Protein AF-A0A7S1FQR3-F1 (afdb_monomer_lite)

pLDDT: mean 75.54, std 16.88, range [33.84, 95.5]

Organism: NCBI:txid216773

InterPro domains:
  IPR001344 Chlorophyll A-B binding protein, plant and chromista [PTHR21649] (26-182)
  IPR022796 Chlorophyll A-B binding protein [PF00504] (43-182)

Secondary structure (DSSP, 8-state):
--------------TTS--------------S----TTSGGGG-S--BTTBTT--TT-TTTT--HHHHHHHHHHHHHHHHHHHHHHHHHHHHSTTT---TTSSGGGS---SGGGHHHHHHHH-TTHHHHHHHHHHHHHHHHHHHHB--TTS-SSTTPBPTTPPTT-----TT----S-HHHH-

Structure (mmCIF, N/CA/C/O backbone):
data_AF-A0A7S1FQR3-F1
#
_entry.id   AF-A0A7S1FQR3-F1
#
loop_
_atom_site.group_PDB
_atom_site.id
_atom_site.type_symbol
_atom_site.label_atom_id
_atom_site.label_alt_id
_atom_site.label_comp_id
_atom_site.label_asym_id
_atom_site.label_entity_id
_atom_site.label_seq_id
_atom_site.pdbx_PDB_ins_code
_atom_site.Cartn_x
_atom_site.Cartn_y
_atom_site.Cartn_z
_atom_site.occupancy
_atom_site.B_iso_or_equiv
_atom_site.auth_seq_id
_atom_site.auth_comp_id
_atom_site.auth_asym_id
_atom_site.auth_atom_id
_atom_site.pdbx_PDB_model_num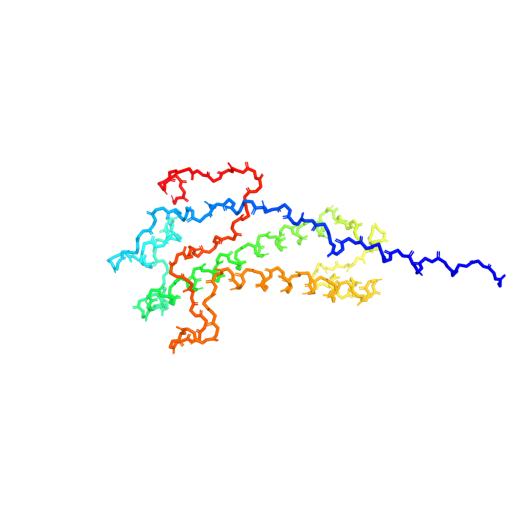
ATOM 1 N N . MET A 1 1 ? 0.606 1.315 -50.033 1.00 38.69 1 MET A N 1
ATOM 2 C CA . MET A 1 1 ? -0.834 1.427 -50.354 1.00 38.69 1 MET A CA 1
ATOM 3 C C . MET A 1 1 ? -1.403 0.020 -50.420 1.00 38.69 1 MET A C 1
ATOM 5 O O . MET A 1 1 ? -0.935 -0.747 -51.249 1.00 38.69 1 MET A O 1
ATOM 9 N N . LYS A 1 2 ? -2.390 -0.258 -49.555 1.00 37.25 2 LYS A N 1
ATOM 10 C CA . LYS A 1 2 ? -3.101 -1.531 -49.304 1.00 37.25 2 LYS A CA 1
ATOM 11 C C . LYS A 1 2 ? -2.467 -2.461 -48.258 1.00 37.25 2 LYS A C 1
ATOM 13 O O . LYS A 1 2 ? -1.309 -2.833 -48.380 1.00 37.25 2 LYS A O 1
ATOM 18 N N . LEU A 1 3 ? -3.344 -2.857 -47.325 1.00 35.78 3 LEU A N 1
ATOM 19 C CA . LEU A 1 3 ? -3.235 -3.871 -46.267 1.00 35.78 3 LEU A CA 1
ATOM 20 C C . LEU A 1 3 ? -2.604 -3.386 -44.952 1.00 35.78 3 LEU A C 1
ATOM 22 O O . LEU A 1 3 ? -1.403 -3.494 -44.781 1.00 35.78 3 LEU A O 1
ATOM 26 N N . ILE A 1 4 ? -3.445 -2.827 -44.066 1.00 40.19 4 ILE A N 1
ATOM 27 C CA . ILE A 1 4 ? -3.582 -3.085 -42.607 1.00 40.19 4 ILE A CA 1
ATOM 28 C C . ILE A 1 4 ? -4.627 -2.069 -42.091 1.00 40.19 4 ILE A C 1
ATOM 30 O O . ILE A 1 4 ? -4.305 -1.041 -41.513 1.00 40.19 4 ILE A O 1
ATOM 34 N N . ILE A 1 5 ? -5.907 -2.303 -42.399 1.00 43.12 5 ILE A N 1
ATOM 35 C CA . ILE A 1 5 ? -7.058 -1.677 -41.720 1.00 43.12 5 ILE A CA 1
ATOM 36 C C . ILE A 1 5 ? -8.164 -2.736 -41.717 1.00 43.12 5 ILE A C 1
ATOM 38 O O . ILE A 1 5 ? -8.976 -2.777 -42.634 1.00 43.12 5 ILE A O 1
ATOM 42 N N . ALA A 1 6 ? -8.128 -3.655 -40.752 1.00 37.16 6 ALA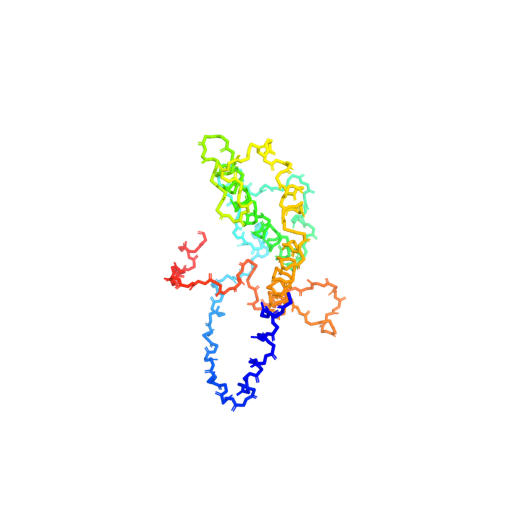 A N 1
ATOM 43 C CA . ALA A 1 6 ? -9.224 -4.584 -40.453 1.00 37.16 6 ALA A CA 1
ATOM 44 C C . ALA A 1 6 ? -8.942 -5.334 -39.138 1.00 37.16 6 ALA A C 1
ATOM 46 O O . ALA A 1 6 ? -8.620 -6.516 -39.147 1.00 37.16 6 ALA A O 1
ATOM 47 N N . ALA A 1 7 ? -9.034 -4.640 -38.002 1.00 37.84 7 ALA A N 1
ATOM 48 C CA . ALA A 1 7 ? -9.145 -5.282 -36.685 1.00 37.84 7 ALA A CA 1
ATOM 49 C C . ALA A 1 7 ? -9.983 -4.432 -35.708 1.00 37.84 7 ALA A C 1
ATOM 51 O O . ALA A 1 7 ? -9.720 -4.387 -34.513 1.00 37.84 7 ALA A O 1
ATOM 52 N N . LEU A 1 8 ? -11.002 -3.740 -36.232 1.00 39.34 8 LEU A N 1
ATOM 53 C CA . LEU A 1 8 ? -12.004 -3.010 -35.452 1.00 39.34 8 LEU A CA 1
ATOM 54 C C . LEU A 1 8 ? -13.385 -3.612 -35.758 1.00 39.34 8 LEU A C 1
ATOM 56 O O . LEU A 1 8 ? -14.115 -3.115 -36.608 1.00 39.34 8 LEU A O 1
ATOM 60 N N . SER A 1 9 ? -13.693 -4.771 -35.171 1.00 39.72 9 SER A N 1
ATOM 61 C CA . SER A 1 9 ? -15.061 -5.312 -35.013 1.00 39.72 9 SER A CA 1
ATOM 62 C C . SER A 1 9 ? -15.018 -6.705 -34.381 1.00 39.72 9 SER A C 1
ATOM 64 O O . SER A 1 9 ? -15.255 -7.724 -35.016 1.00 39.72 9 SER A O 1
ATOM 66 N N . ALA A 1 10 ? -14.741 -6.739 -33.082 1.00 40.56 10 ALA A N 1
ATOM 67 C CA . ALA A 1 10 ? -15.132 -7.856 -32.230 1.00 40.56 10 ALA A CA 1
ATOM 68 C C . ALA A 1 10 ? -15.723 -7.306 -30.926 1.00 40.56 10 ALA A C 1
ATOM 70 O O . ALA A 1 10 ? -15.312 -7.665 -29.829 1.00 40.56 10 ALA A O 1
ATOM 71 N N . VAL A 1 11 ? -16.702 -6.400 -31.048 1.00 45.91 11 VAL A N 1
ATOM 72 C CA . VAL A 1 11 ? -17.651 -6.131 -29.958 1.00 45.91 11 VAL A CA 1
ATOM 73 C C . VAL A 1 11 ? -18.632 -7.302 -29.965 1.00 45.91 11 VAL A C 1
ATOM 75 O O . VAL A 1 11 ? -19.711 -7.248 -30.552 1.00 45.91 11 VAL A O 1
ATOM 78 N N . GLY A 1 12 ? -18.169 -8.423 -29.417 1.00 42.91 12 GLY A N 1
ATOM 79 C CA . GLY A 1 12 ? -18.970 -9.613 -29.194 1.00 42.91 12 GLY A CA 1
ATOM 80 C C . GLY A 1 12 ? -19.932 -9.357 -28.044 1.00 42.91 12 GLY A C 1
ATOM 81 O O . GLY A 1 12 ? -19.525 -9.041 -26.928 1.00 42.91 12 GLY A O 1
ATOM 82 N N . VAL A 1 13 ? -21.219 -9.478 -28.343 1.00 44.69 13 VAL A N 1
ATOM 83 C CA . VAL A 1 13 ? -22.345 -9.419 -27.413 1.00 44.69 13 VAL A CA 1
ATOM 84 C C . VAL A 1 13 ? -22.183 -10.513 -26.349 1.00 44.69 13 VAL A C 1
ATOM 86 O O . VAL A 1 13 ? -22.655 -11.629 -26.522 1.00 44.69 13 VAL A O 1
ATOM 89 N N . SER A 1 14 ? -21.509 -10.199 -25.242 1.00 48.91 14 SER A N 1
ATOM 90 C CA . SER A 1 14 ? -21.504 -11.023 -24.020 1.00 48.91 14 SER A CA 1
ATOM 91 C C . SER A 1 14 ? -22.293 -10.369 -22.875 1.00 48.91 14 SER A C 1
ATOM 93 O O . SER A 1 14 ? -22.300 -10.869 -21.754 1.00 48.91 14 SER A O 1
ATOM 95 N N . ALA A 1 15 ? -23.002 -9.271 -23.151 1.00 50.44 15 ALA A N 1
ATOM 96 C CA . ALA A 1 15 ? -23.717 -8.473 -22.152 1.00 50.44 15 ALA A CA 1
ATOM 97 C C . ALA A 1 15 ? -25.023 -9.106 -21.616 1.00 50.44 15 ALA A C 1
ATOM 99 O O . ALA A 1 15 ? -25.733 -8.461 -20.853 1.00 50.44 15 ALA A O 1
ATOM 100 N N . PHE A 1 16 ? -25.350 -10.351 -21.987 1.00 52.53 16 PHE A N 1
ATOM 101 C CA . PHE A 1 16 ? -26.561 -11.051 -21.529 1.00 52.53 16 PHE A CA 1
ATOM 102 C C . PHE A 1 16 ? -26.340 -12.537 -21.205 1.00 52.53 16 PHE A C 1
ATOM 104 O O . PHE A 1 16 ? -27.269 -13.339 -21.289 1.00 52.53 16 PHE A O 1
ATOM 111 N N . ALA A 1 17 ? -25.128 -12.929 -20.805 1.00 52.09 17 ALA A N 1
ATOM 112 C CA . ALA A 1 17 ? -24.981 -14.205 -20.111 1.00 52.09 17 ALA A CA 1
ATOM 113 C C . ALA A 1 17 ? -25.600 -14.066 -18.705 1.00 52.09 17 ALA A C 1
ATOM 115 O O . ALA A 1 17 ? -25.319 -13.070 -18.030 1.00 52.09 17 ALA A O 1
ATOM 116 N N . PRO A 1 18 ? -26.433 -15.015 -18.233 1.00 44.75 18 PRO A N 1
ATOM 117 C CA . PRO A 1 18 ? -26.804 -15.042 -16.828 1.00 44.75 18 PRO A CA 1
ATOM 118 C C . PRO A 1 18 ? -25.506 -15.145 -16.033 1.0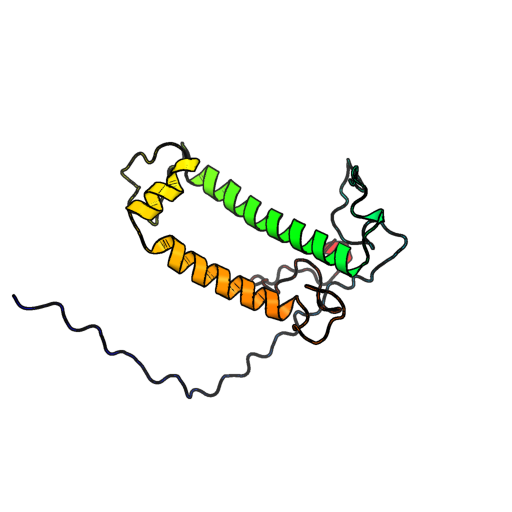0 44.75 18 PRO A C 1
ATOM 120 O O . PRO A 1 18 ? -24.777 -16.128 -16.159 1.00 44.75 18 PRO A O 1
ATOM 123 N N . SER A 1 19 ? -25.196 -14.097 -15.267 1.00 49.34 19 SER A N 1
ATOM 124 C CA . SER A 1 19 ? -24.115 -14.129 -14.293 1.00 49.34 19 SER A CA 1
ATOM 125 C C . SER A 1 19 ? -24.383 -15.337 -13.409 1.00 49.34 19 SER A C 1
ATOM 127 O O . SER A 1 19 ? -25.359 -15.362 -12.653 1.00 49.34 19 SER A O 1
ATOM 129 N N . SER A 1 20 ? -23.569 -16.383 -13.565 1.00 46.19 20 SER A N 1
ATOM 130 C CA . SER A 1 20 ? -23.426 -17.388 -12.529 1.00 46.19 20 SER A CA 1
ATOM 131 C C . SER A 1 20 ? -23.147 -16.583 -11.279 1.00 46.19 20 SER A C 1
ATOM 133 O O . SER A 1 20 ? -22.121 -15.902 -11.228 1.00 46.19 20 SER A O 1
ATOM 135 N N . LYS A 1 21 ? -24.095 -16.575 -10.334 1.00 42.97 21 LYS A N 1
ATOM 136 C CA . LYS A 1 21 ? -23.862 -16.024 -9.007 1.00 42.97 21 LYS A CA 1
ATOM 137 C C . LYS A 1 21 ? -22.589 -16.703 -8.540 1.00 42.97 21 LYS A C 1
ATOM 139 O O . LYS A 1 21 ? -22.621 -17.876 -8.181 1.00 42.97 21 LYS A O 1
ATOM 144 N N . VAL A 1 22 ? -21.472 -15.989 -8.632 1.00 40.06 22 VAL A N 1
ATOM 145 C CA . VAL A 1 22 ? -20.293 -16.315 -7.861 1.00 40.06 22 VAL A CA 1
ATOM 146 C C . VAL A 1 22 ? -20.853 -16.275 -6.460 1.00 40.06 22 VAL A C 1
ATOM 148 O O . VAL A 1 22 ? -21.268 -15.215 -5.983 1.00 40.06 22 VAL A O 1
ATOM 151 N N . THR A 1 23 ? -21.033 -17.456 -5.874 1.00 33.84 23 THR A N 1
ATOM 152 C CA . THR A 1 23 ? -21.178 -17.584 -4.439 1.00 33.84 23 THR A CA 1
ATOM 153 C C . THR A 1 23 ? -20.041 -16.738 -3.919 1.00 33.84 23 THR A C 1
ATOM 155 O O . THR A 1 23 ? -18.880 -17.077 -4.152 1.00 33.84 23 THR A O 1
ATOM 158 N N . LYS A 1 24 ? -20.361 -15.566 -3.359 1.00 39.41 24 LYS A N 1
ATOM 159 C CA . LYS A 1 24 ? -19.399 -14.852 -2.542 1.00 39.41 24 LYS A CA 1
ATOM 160 C C . LYS A 1 24 ? -19.048 -15.898 -1.504 1.00 39.41 24 LYS A C 1
ATOM 162 O O . LYS A 1 24 ? -19.889 -16.208 -0.664 1.00 39.41 24 LYS A O 1
ATOM 167 N N . SER A 1 25 ? -17.896 -16.546 -1.674 1.00 37.97 25 SER A N 1
ATOM 168 C CA . SER A 1 25 ? -17.272 -17.233 -0.567 1.00 37.97 25 SER A CA 1
ATOM 169 C C . SER A 1 25 ? -17.270 -16.169 0.506 1.00 37.97 25 SER A C 1
ATOM 171 O O . SER A 1 25 ? -16.742 -15.072 0.301 1.00 37.97 25 SER A O 1
ATOM 173 N N . THR A 1 26 ? -18.019 -16.416 1.563 1.00 39.09 26 THR A N 1
ATOM 174 C CA . THR A 1 26 ? -17.933 -15.655 2.790 1.00 39.09 26 THR A CA 1
ATOM 175 C C . THR A 1 26 ? -16.548 -15.942 3.358 1.00 39.09 26 THR A C 1
ATOM 177 O O . THR A 1 26 ? -16.413 -16.624 4.353 1.00 39.09 26 THR A O 1
ATOM 180 N N . ALA A 1 27 ? -15.504 -15.434 2.702 1.00 38.62 27 ALA A N 1
ATOM 181 C CA . ALA A 1 27 ? -14.168 -15.278 3.256 1.00 38.62 27 ALA A CA 1
ATOM 182 C C . ALA A 1 27 ? -14.109 -13.961 4.055 1.00 38.62 27 ALA A C 1
ATOM 184 O O . ALA A 1 27 ? -13.107 -13.262 4.051 1.00 38.62 27 ALA A O 1
ATOM 185 N N . LEU A 1 28 ? -15.237 -13.611 4.683 1.00 43.59 28 LEU A N 1
ATOM 186 C CA . LEU A 1 28 ? -15.370 -12.607 5.732 1.00 43.59 28 LEU A CA 1
ATOM 187 C C . LEU A 1 28 ? -15.471 -13.302 7.098 1.00 43.59 28 LEU A C 1
ATOM 189 O O . LEU A 1 28 ? -15.961 -12.707 8.049 1.00 43.59 28 LEU A O 1
ATOM 193 N N . ASP A 1 29 ? -14.981 -14.540 7.220 1.00 47.31 29 ASP A N 1
ATOM 194 C CA . ASP A 1 29 ? -14.464 -14.996 8.507 1.00 47.31 29 ASP A CA 1
ATOM 195 C C . ASP A 1 29 ? -13.152 -14.236 8.723 1.00 47.31 29 ASP A C 1
ATOM 197 O O . ASP A 1 29 ? -12.035 -14.698 8.447 1.00 47.31 29 ASP A O 1
ATOM 201 N N . ALA A 1 30 ? -13.327 -12.972 9.116 1.00 51.25 30 ALA A N 1
ATOM 202 C CA . ALA A 1 30 ? -12.322 -12.234 9.836 1.00 51.25 30 ALA A CA 1
ATOM 203 C C . ALA A 1 30 ? -11.805 -13.186 10.909 1.00 51.25 30 ALA A C 1
ATOM 205 O O . ALA A 1 30 ? -12.578 -13.837 11.615 1.00 51.25 30 ALA A O 1
ATOM 206 N N . VAL A 1 31 ? -10.486 -13.294 10.980 1.00 58.25 31 VAL A N 1
ATOM 207 C CA . VAL A 1 31 ? -9.805 -13.898 12.118 1.00 58.25 31 VAL A CA 1
ATOM 208 C C . VAL A 1 31 ? -10.517 -13.418 13.378 1.00 58.25 31 VAL A C 1
ATOM 210 O O . VAL A 1 31 ? -10.874 -12.240 13.421 1.00 58.25 31 VAL A O 1
ATOM 213 N N . ASN A 1 32 ? -10.793 -14.318 14.328 1.00 64.31 32 ASN A N 1
ATOM 214 C CA . ASN A 1 32 ? -11.612 -14.086 15.527 1.00 64.31 32 ASN A CA 1
ATOM 215 C C . ASN A 1 32 ? -10.946 -13.087 16.500 1.00 64.31 32 ASN A C 1
ATOM 217 O O . ASN A 1 32 ? -10.657 -13.390 17.653 1.00 64.31 32 ASN A O 1
ATOM 221 N N . TRP A 1 33 ? -10.646 -11.900 15.991 1.00 74.81 33 TRP A N 1
ATOM 222 C CA . TRP A 1 33 ? -9.997 -10.787 16.633 1.00 74.81 33 TRP A CA 1
ATOM 223 C C . TRP A 1 33 ? -11.081 -9.880 17.178 1.00 74.81 33 TRP A C 1
ATOM 225 O O . TRP A 1 33 ? -11.910 -9.337 16.443 1.00 74.81 33 TRP A O 1
ATOM 235 N N . THR A 1 34 ? -11.058 -9.715 18.488 1.00 78.88 34 THR A N 1
ATOM 236 C CA . THR A 1 34 ? -11.910 -8.775 19.196 1.00 78.88 34 THR A CA 1
ATOM 237 C C . THR A 1 34 ? -11.040 -7.643 19.721 1.00 78.88 34 THR A C 1
ATOM 239 O O . THR A 1 34 ? -9.997 -7.931 20.310 1.00 78.88 34 THR A O 1
ATOM 242 N N . PRO A 1 35 ? -11.444 -6.377 19.546 1.00 82.25 35 PRO A N 1
ATOM 243 C CA . PRO A 1 35 ? -10.663 -5.259 20.045 1.00 82.25 35 PRO A CA 1
ATOM 244 C C . PRO A 1 35 ? -10.578 -5.282 21.573 1.00 82.25 35 PRO A C 1
ATOM 246 O O . PRO A 1 35 ? -11.602 -5.360 22.252 1.00 82.25 35 PRO A O 1
ATOM 249 N N . ASP A 1 36 ? -9.361 -5.173 22.099 1.00 83.56 36 ASP A N 1
ATOM 250 C CA . ASP A 1 36 ? -9.082 -5.077 23.534 1.00 83.56 36 ASP A CA 1
ATOM 251 C C . ASP A 1 36 ? -8.472 -3.710 23.860 1.00 83.56 36 ASP A C 1
ATOM 253 O O . ASP A 1 36 ? -7.308 -3.459 23.562 1.00 83.56 36 ASP A O 1
ATOM 257 N N . GLU A 1 37 ? -9.246 -2.826 24.492 1.00 81.94 37 GLU A N 1
ATOM 258 C CA . GLU A 1 37 ? -8.806 -1.475 24.879 1.00 81.94 37 GLU A CA 1
ATOM 259 C C . GLU A 1 37 ? -7.615 -1.470 25.854 1.00 81.94 37 GLU A C 1
ATOM 261 O O . GLU A 1 37 ? -6.923 -0.459 25.971 1.00 81.94 37 GLU A O 1
ATOM 266 N N . SER A 1 38 ? -7.373 -2.574 26.569 1.00 82.19 38 SER A N 1
ATOM 267 C CA . SER A 1 38 ? -6.264 -2.687 27.521 1.00 82.19 38 SER A CA 1
ATOM 268 C C . SER A 1 38 ? -4.937 -3.081 26.868 1.00 82.19 38 SER A C 1
ATOM 270 O O . SER A 1 38 ? -3.877 -2.873 27.464 1.00 82.19 38 SER A O 1
ATOM 272 N N . ALA A 1 39 ? -4.985 -3.613 25.645 1.00 83.31 39 ALA A N 1
ATOM 273 C CA . ALA A 1 39 ? -3.823 -4.034 24.880 1.00 83.31 39 ALA A CA 1
ATOM 274 C C . ALA A 1 39 ? -3.317 -2.918 23.951 1.00 83.31 39 ALA A C 1
ATOM 276 O O . ALA A 1 39 ? -4.082 -2.092 23.444 1.00 83.31 39 ALA A O 1
ATOM 277 N N . PHE A 1 40 ? -2.011 -2.917 23.662 1.00 82.62 40 PHE A N 1
ATOM 278 C CA . PHE A 1 40 ? -1.429 -1.990 22.692 1.00 82.62 40 PHE A CA 1
ATOM 279 C C . PHE A 1 40 ? -2.124 -2.108 21.328 1.00 82.62 40 PHE A C 1
ATOM 281 O O . PHE A 1 40 ? -2.358 -3.208 20.823 1.00 82.62 40 PHE A O 1
ATOM 288 N N . ALA A 1 41 ? -2.455 -0.961 20.727 1.00 84.19 41 ALA A N 1
ATOM 289 C CA . ALA A 1 41 ? -3.149 -0.877 19.442 1.00 84.19 41 ALA A CA 1
ATOM 290 C C . ALA A 1 41 ? -4.432 -1.734 19.366 1.00 84.19 41 ALA A C 1
ATOM 292 O O . ALA A 1 41 ? -4.734 -2.300 18.315 1.00 84.19 41 ALA A O 1
ATOM 293 N N . TYR A 1 42 ? -5.184 -1.829 20.467 1.00 85.25 42 TYR A N 1
ATOM 294 C CA . TYR A 1 42 ? -6.413 -2.621 20.583 1.00 85.25 42 TYR A CA 1
ATOM 295 C C . TYR A 1 42 ? -6.217 -4.137 20.380 1.00 85.25 42 TYR A C 1
ATOM 297 O O . TYR A 1 42 ? -7.157 -4.840 20.013 1.00 85.25 42 TYR A O 1
ATOM 305 N N . GLY A 1 43 ? -4.992 -4.645 20.563 1.00 84.00 43 GLY A N 1
ATOM 306 C CA . GLY A 1 43 ? -4.642 -6.043 20.300 1.00 84.00 43 GLY A CA 1
ATOM 307 C C . GLY A 1 43 ? -4.392 -6.354 18.820 1.00 84.00 43 GLY A C 1
ATOM 308 O O . GLY A 1 43 ? -4.444 -7.515 18.428 1.00 84.00 43 GLY A O 1
ATOM 309 N N . LEU A 1 44 ? -4.175 -5.344 17.967 1.00 86.19 44 LEU A N 1
ATOM 310 C CA . LEU A 1 44 ? -3.811 -5.561 16.560 1.00 86.19 44 LEU A CA 1
ATOM 311 C C . LEU A 1 44 ? -2.376 -6.113 16.430 1.00 86.19 44 LEU A C 1
ATOM 313 O O . LEU A 1 44 ? -1.468 -5.591 17.085 1.00 86.19 44 LEU A O 1
ATOM 317 N N . PRO A 1 45 ? -2.130 -7.075 15.519 1.00 85.56 45 PRO A N 1
ATOM 318 C CA . PRO A 1 45 ? -0.816 -7.696 15.343 1.00 85.56 45 PRO A CA 1
ATOM 319 C C . PRO A 1 45 ? 0.209 -6.704 14.799 1.00 85.56 45 PRO A C 1
ATOM 321 O O . PRO A 1 45 ? -0.138 -5.855 13.986 1.00 85.56 45 PRO A O 1
ATOM 324 N N . GLY A 1 46 ? 1.473 -6.833 15.209 1.00 83.75 46 GLY A N 1
ATOM 325 C CA . GLY A 1 46 ? 2.599 -6.031 14.702 1.00 83.75 46 GLY A CA 1
ATOM 326 C C . GLY A 1 46 ? 3.554 -5.500 15.776 1.00 83.75 46 GLY A C 1
ATOM 327 O O . GLY A 1 46 ? 4.556 -4.875 15.448 1.00 83.75 46 GLY A O 1
ATOM 328 N N . SER A 1 47 ? 3.274 -5.766 17.053 1.00 86.19 47 SER A N 1
ATOM 329 C CA . SER A 1 47 ? 4.279 -5.666 18.115 1.00 86.19 47 SER A CA 1
ATOM 330 C C . SER A 1 47 ? 5.147 -6.924 18.075 1.00 86.19 47 SER A C 1
ATOM 332 O O . SER A 1 47 ? 4.632 -8.026 18.249 1.00 86.19 47 SER A O 1
ATOM 334 N N . LEU A 1 48 ? 6.444 -6.775 17.806 1.00 84.62 48 LEU A N 1
ATOM 335 C CA . LEU A 1 48 ? 7.384 -7.891 17.688 1.00 84.62 48 LEU A CA 1
ATOM 336 C C . LEU A 1 48 ? 8.612 -7.659 18.573 1.00 84.62 48 LEU A C 1
ATOM 338 O O . LEU A 1 48 ? 9.131 -6.548 18.683 1.00 84.62 48 LEU A O 1
ATOM 342 N N . SER A 1 49 ? 9.137 -8.740 19.145 1.00 84.81 49 SER A N 1
ATOM 343 C CA . SER A 1 49 ? 10.428 -8.728 19.842 1.00 84.81 49 SER A CA 1
ATOM 344 C C . SER 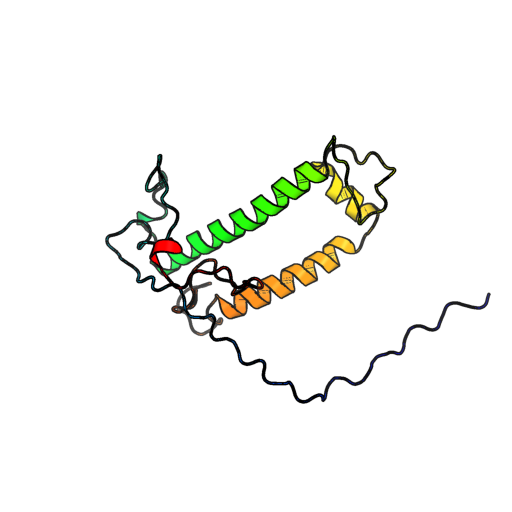A 1 49 ? 11.567 -8.404 18.856 1.00 84.81 49 SER A C 1
ATOM 346 O O . SER A 1 49 ? 11.519 -8.877 17.717 1.00 84.81 49 SER A O 1
ATOM 348 N N . PRO A 1 50 ? 12.613 -7.636 19.233 1.00 85.75 50 PRO A N 1
ATOM 349 C CA . PRO A 1 50 ? 12.973 -7.174 20.581 1.00 85.75 50 PRO A CA 1
ATOM 350 C C . PRO A 1 50 ? 12.392 -5.813 20.987 1.00 85.75 50 PRO A C 1
ATOM 352 O O . PRO A 1 50 ? 12.570 -5.406 22.135 1.00 85.75 50 PRO A O 1
ATOM 355 N N . VAL A 1 51 ? 11.741 -5.093 20.071 1.00 84.81 51 VAL A N 1
ATOM 356 C CA . VAL A 1 51 ? 11.173 -3.765 20.338 1.00 84.81 51 VAL A CA 1
ATOM 357 C C . VAL A 1 51 ? 9.655 -3.876 20.338 1.00 84.81 51 VAL A C 1
ATOM 359 O O . VAL A 1 51 ? 8.987 -3.580 19.351 1.00 84.81 51 VAL A O 1
ATOM 362 N N . ASN A 1 52 ? 9.124 -4.329 21.470 1.00 84.25 52 ASN A N 1
ATOM 363 C CA . ASN A 1 52 ? 7.684 -4.415 21.674 1.00 84.25 52 ASN A CA 1
ATOM 364 C C . ASN A 1 52 ? 7.081 -3.002 21.737 1.00 84.25 52 ASN A C 1
ATOM 366 O O . ASN A 1 52 ? 7.690 -2.101 22.314 1.00 84.25 52 ASN A O 1
ATOM 370 N N . GLU A 1 53 ? 5.883 -2.833 21.174 1.00 85.75 53 GLU A N 1
ATOM 371 C CA . GLU A 1 53 ? 5.046 -1.629 21.321 1.00 85.75 53 GLU A CA 1
ATOM 372 C C . GLU A 1 53 ? 5.767 -0.333 20.912 1.00 85.75 53 GLU A C 1
ATOM 374 O O . GLU A 1 53 ? 5.744 0.685 21.605 1.00 85.75 53 GLU A O 1
ATOM 379 N N . PHE A 1 54 ? 6.457 -0.377 19.769 1.00 87.19 54 PHE A N 1
ATOM 380 C CA . PHE A 1 54 ? 7.230 0.753 19.268 1.00 87.19 54 PHE A CA 1
ATOM 381 C C . PHE A 1 54 ? 6.333 1.912 18.800 1.00 87.19 54 PHE A C 1
ATOM 383 O O . PHE A 1 54 ? 5.906 1.960 17.648 1.00 87.19 54 PHE A O 1
ATOM 390 N N . ASP A 1 55 ? 6.098 2.879 19.685 1.00 88.25 55 ASP A N 1
ATOM 391 C CA . ASP A 1 55 ? 5.439 4.150 19.367 1.00 88.25 55 ASP A CA 1
ATOM 392 C C . ASP A 1 55 ? 6.087 5.325 20.130 1.00 88.25 55 ASP A C 1
ATOM 394 O O . ASP A 1 55 ? 5.538 5.832 21.110 1.00 88.25 55 ASP A O 1
ATOM 398 N N . PRO A 1 56 ? 7.283 5.787 19.717 1.00 87.44 56 PRO A N 1
ATOM 399 C CA . PRO A 1 56 ? 7.971 6.884 20.402 1.00 87.44 56 PRO A CA 1
ATOM 400 C C . PRO A 1 56 ? 7.272 8.244 20.243 1.00 87.44 56 PRO A C 1
ATOM 402 O O . PRO A 1 56 ? 7.593 9.176 20.979 1.00 87.44 56 PRO A O 1
ATOM 405 N N . LEU A 1 57 ? 6.367 8.381 19.267 1.00 88.56 57 LEU A N 1
ATOM 406 C CA . LEU A 1 57 ? 5.658 9.629 18.966 1.00 88.56 57 LEU A CA 1
ATOM 407 C C . LEU A 1 57 ? 4.240 9.670 19.553 1.00 88.56 57 LEU A C 1
ATOM 409 O O . LEU A 1 57 ? 3.613 10.725 19.509 1.00 88.56 57 LEU A O 1
ATOM 413 N N . GLY A 1 58 ? 3.759 8.568 20.133 1.00 85.81 58 GLY A N 1
ATOM 414 C CA . GLY A 1 58 ? 2.470 8.496 20.817 1.00 85.81 58 GLY A CA 1
ATOM 415 C C . GLY A 1 58 ? 1.259 8.509 19.882 1.00 85.81 58 GLY A C 1
ATOM 416 O O . GLY A 1 58 ? 0.164 8.863 20.316 1.00 85.81 58 GLY A O 1
ATOM 417 N N . PHE A 1 59 ? 1.420 8.141 18.607 1.00 85.94 59 PHE A N 1
ATOM 418 C CA . PHE A 1 59 ? 0.309 8.147 17.652 1.00 85.94 59 PHE A CA 1
ATOM 419 C C . PHE A 1 59 ? -0.776 7.118 17.981 1.00 85.94 59 PHE A C 1
ATOM 421 O O . PHE A 1 59 ? -1.933 7.334 17.622 1.00 85.94 59 PHE A O 1
ATOM 428 N N . ALA A 1 60 ? -0.428 6.022 18.658 1.00 84.31 60 ALA A N 1
ATOM 429 C CA . ALA A 1 60 ? -1.373 4.987 19.053 1.00 84.31 60 ALA A CA 1
ATOM 430 C C . ALA A 1 60 ? -2.153 5.342 20.325 1.00 84.31 60 ALA A C 1
ATOM 432 O O . ALA A 1 60 ? -3.308 4.945 20.460 1.00 84.31 60 ALA A O 1
ATOM 433 N N . GLY A 1 61 ? -1.552 6.111 21.239 1.00 78.94 61 GLY A N 1
ATOM 434 C CA . GLY A 1 61 ? -2.164 6.456 22.527 1.00 78.94 61 GLY A CA 1
ATOM 435 C C . GLY A 1 61 ? -3.350 7.423 22.432 1.00 78.94 61 GLY A C 1
ATOM 436 O O . GLY A 1 61 ? -4.248 7.372 23.266 1.00 78.94 61 GLY A O 1
ATOM 437 N N . GLU A 1 62 ? -3.380 8.288 21.415 1.00 80.44 62 GLU A N 1
ATOM 438 C CA . GLU A 1 62 ? -4.470 9.258 21.190 1.00 80.44 62 GLU A CA 1
ATOM 439 C C . GLU A 1 62 ? -5.499 8.783 20.148 1.00 80.44 62 GLU A C 1
ATOM 441 O O . GLU A 1 62 ? -6.480 9.476 19.860 1.00 80.44 62 GLU A O 1
ATOM 446 N N . ALA A 1 63 ? -5.279 7.615 19.545 1.00 83.62 63 ALA A N 1
ATOM 447 C CA . ALA A 1 63 ? -6.080 7.136 18.434 1.00 83.62 63 ALA A CA 1
ATOM 448 C C . ALA A 1 63 ? -7.295 6.317 18.896 1.00 83.62 63 ALA A C 1
ATOM 450 O O . ALA A 1 63 ? -7.196 5.313 19.602 1.00 83.62 63 ALA A O 1
ATOM 451 N N . ASP A 1 64 ? -8.464 6.726 18.404 1.00 88.38 64 ASP A N 1
ATOM 452 C CA . ASP A 1 64 ? -9.693 5.931 18.439 1.00 88.38 64 ASP A CA 1
ATOM 453 C C . ASP A 1 64 ? -9.505 4.607 17.670 1.00 88.38 64 ASP A C 1
ATOM 455 O O . ASP A 1 64 ? -8.674 4.517 16.760 1.00 88.38 64 ASP A O 1
ATOM 459 N N . LEU A 1 65 ? -10.307 3.590 17.978 1.00 86.69 65 LEU A N 1
ATOM 460 C CA . LEU A 1 65 ? -10.217 2.255 17.384 1.00 86.69 65 LEU A CA 1
ATOM 461 C C . LEU A 1 65 ? -10.253 2.298 15.852 1.00 86.69 65 LEU A C 1
ATOM 463 O O . LEU A 1 65 ? -9.461 1.629 15.188 1.00 86.69 65 LEU A O 1
ATOM 467 N N . ASN A 1 66 ? -11.130 3.122 15.268 1.00 87.25 66 ASN A N 1
ATOM 468 C CA . ASN A 1 66 ? -11.193 3.266 13.813 1.00 87.25 66 ASN A CA 1
ATOM 469 C C . ASN A 1 66 ? -9.906 3.894 13.251 1.00 87.25 66 ASN A C 1
ATOM 471 O O . ASN A 1 66 ? -9.384 3.453 12.230 1.00 87.25 66 ASN A O 1
ATOM 475 N N . THR A 1 67 ? -9.348 4.889 13.943 1.00 88.88 67 THR A N 1
ATOM 476 C CA . THR A 1 67 ? -8.070 5.511 13.571 1.00 88.88 67 THR A CA 1
ATOM 477 C C . THR A 1 67 ? -6.919 4.513 13.654 1.00 88.88 67 THR A C 1
ATOM 479 O O . THR A 1 67 ? -6.123 4.439 12.720 1.00 88.88 67 THR A O 1
ATOM 482 N N . MET A 1 68 ? -6.875 3.674 14.690 1.00 90.38 68 MET A N 1
ATOM 483 C CA . MET A 1 68 ? -5.868 2.615 14.795 1.00 90.38 68 MET A CA 1
ATOM 484 C C . MET A 1 68 ? -5.996 1.560 13.703 1.00 90.38 68 MET A C 1
ATOM 486 O O . MET A 1 68 ? -4.992 1.191 13.090 1.00 90.38 68 MET A O 1
ATOM 490 N N . LYS A 1 69 ? -7.222 1.133 13.380 1.00 89.69 69 LYS A N 1
ATOM 491 C CA . LYS A 1 69 ? -7.473 0.256 12.229 1.00 89.69 69 LYS A CA 1
ATOM 492 C C . LYS A 1 69 ? -6.958 0.884 10.924 1.00 89.69 69 LYS A C 1
ATOM 494 O O . LYS A 1 69 ? -6.341 0.190 10.120 1.00 89.69 69 LYS A O 1
ATOM 499 N N . LYS A 1 70 ? -7.134 2.198 10.733 1.00 89.62 70 LYS A N 1
ATOM 500 C CA . LYS A 1 70 ? -6.621 2.933 9.559 1.00 89.62 70 LYS A CA 1
ATOM 501 C C . LYS A 1 70 ? -5.096 2.986 9.511 1.00 89.62 70 LYS A C 1
ATOM 503 O O . LYS A 1 70 ? -4.525 2.791 8.440 1.00 89.62 70 LYS A O 1
ATOM 508 N N . TYR A 1 71 ? -4.430 3.216 10.641 1.00 91.69 71 TYR A N 1
ATOM 509 C CA . TYR A 1 71 ? -2.967 3.177 10.700 1.00 91.69 71 TYR A CA 1
ATOM 510 C C . TYR A 1 71 ? -2.427 1.788 10.360 1.00 91.69 71 TYR A C 1
ATOM 512 O O . TYR A 1 71 ? -1.500 1.685 9.558 1.00 91.69 71 TYR A O 1
ATOM 520 N N . ARG A 1 72 ? -3.061 0.725 10.867 1.00 90.81 72 ARG A N 1
ATOM 521 C CA . ARG A 1 72 ? -2.671 -0.654 10.551 1.00 90.81 72 ARG A CA 1
ATOM 522 C C . ARG A 1 72 ? -2.897 -1.020 9.082 1.00 90.81 72 ARG A C 1
ATOM 524 O O . ARG A 1 72 ? -2.037 -1.647 8.461 1.00 90.81 72 ARG A O 1
ATOM 531 N N . GLU A 1 73 ? -4.029 -0.605 8.512 1.00 90.25 73 GLU A N 1
ATOM 532 C CA . GLU A 1 73 ? -4.317 -0.756 7.080 1.00 90.25 73 GLU A CA 1
ATOM 533 C C . GLU A 1 73 ? -3.230 -0.069 6.241 1.00 90.25 73 GLU A C 1
ATOM 535 O O . GLU A 1 73 ? -2.678 -0.666 5.315 1.00 90.25 73 GLU A O 1
ATOM 540 N N . ALA A 1 74 ? -2.883 1.175 6.587 1.00 91.19 74 ALA A N 1
ATOM 541 C CA . ALA A 1 74 ? -1.851 1.931 5.891 1.00 91.19 74 ALA A CA 1
ATOM 542 C C . ALA A 1 74 ? -0.477 1.256 6.004 1.00 91.19 74 ALA A C 1
ATOM 544 O O . ALA A 1 74 ? 0.208 1.122 4.991 1.00 91.19 74 ALA A O 1
ATOM 545 N N . GLU A 1 75 ? -0.086 0.804 7.195 1.00 92.38 75 GLU A N 1
ATOM 546 C CA . GLU A 1 75 ? 1.175 0.094 7.432 1.00 92.38 75 GLU A CA 1
ATOM 547 C C . GLU A 1 75 ? 1.284 -1.166 6.564 1.00 92.38 75 GLU A C 1
ATOM 549 O O . GLU A 1 75 ? 2.271 -1.348 5.849 1.00 92.38 75 GLU A O 1
ATOM 554 N N . THR A 1 76 ? 0.240 -1.998 6.549 1.00 91.38 76 THR A N 1
ATOM 555 C CA . THR A 1 76 ? 0.236 -3.258 5.793 1.00 91.38 76 THR A CA 1
ATOM 556 C C . THR A 1 76 ? 0.289 -3.008 4.285 1.00 91.38 76 THR A C 1
ATOM 558 O O . THR A 1 76 ? 1.023 -3.689 3.563 1.00 91.38 76 THR A O 1
ATOM 561 N N . MET A 1 77 ? -0.435 -2.000 3.790 1.00 91.56 77 MET A N 1
ATOM 562 C CA . MET A 1 77 ? -0.399 -1.622 2.375 1.00 91.56 77 MET A CA 1
ATOM 563 C C . MET A 1 77 ? 0.975 -1.088 1.956 1.00 91.56 77 MET A C 1
ATOM 565 O O . MET A 1 77 ? 1.506 -1.515 0.928 1.00 91.56 77 MET A O 1
ATOM 569 N N . HIS A 1 78 ? 1.595 -0.222 2.763 1.00 94.44 78 HIS A N 1
ATOM 570 C CA . HIS A 1 78 ? 2.951 0.260 2.488 1.00 94.44 78 HIS A CA 1
ATOM 571 C C . HIS A 1 78 ? 3.971 -0.880 2.528 1.00 94.44 78 HIS A C 1
ATOM 573 O O . HIS A 1 78 ? 4.820 -0.956 1.642 1.00 94.44 78 HIS A O 1
ATOM 579 N N . GLY A 1 79 ? 3.858 -1.798 3.492 1.00 94.69 79 GLY A N 1
ATOM 580 C CA . GLY A 1 79 ? 4.718 -2.975 3.587 1.00 94.69 79 GLY A CA 1
ATOM 581 C C . GLY A 1 79 ? 4.645 -3.856 2.338 1.00 94.69 79 GLY A C 1
ATOM 582 O O . GLY A 1 79 ? 5.678 -4.202 1.765 1.00 94.69 79 GLY A O 1
ATOM 583 N N . ARG A 1 80 ? 3.437 -4.168 1.850 1.00 94.19 80 ARG A N 1
ATOM 584 C CA . ARG A 1 80 ? 3.238 -4.971 0.626 1.00 94.19 80 ARG A CA 1
ATOM 585 C C . ARG A 1 80 ? 3.838 -4.309 -0.613 1.00 94.19 80 ARG A C 1
ATOM 587 O O . ARG A 1 80 ? 4.536 -4.970 -1.382 1.00 94.19 80 ARG A O 1
ATOM 594 N N . VAL A 1 81 ? 3.613 -3.007 -0.786 1.00 93.12 81 VAL A N 1
ATOM 595 C CA . VAL A 1 81 ? 4.186 -2.249 -1.908 1.00 93.12 81 VAL A CA 1
ATOM 596 C C . VAL A 1 81 ? 5.712 -2.197 -1.806 1.00 93.12 81 VAL A C 1
ATOM 598 O O . VAL A 1 81 ? 6.394 -2.429 -2.803 1.00 93.12 81 VAL A O 1
ATOM 601 N N . ALA A 1 82 ? 6.259 -1.961 -0.612 1.00 95.50 82 ALA A N 1
ATOM 602 C CA . ALA A 1 82 ? 7.700 -1.909 -0.383 1.00 95.50 82 ALA A CA 1
ATOM 603 C C . ALA A 1 82 ? 8.386 -3.260 -0.640 1.00 95.50 82 ALA A C 1
ATOM 605 O O . ALA A 1 82 ? 9.444 -3.284 -1.263 1.00 95.50 82 ALA A O 1
ATOM 606 N N . MET A 1 83 ? 7.781 -4.382 -0.232 1.00 95.50 83 MET A N 1
ATOM 607 C CA . MET A 1 83 ? 8.316 -5.724 -0.503 1.00 95.50 83 MET A CA 1
ATOM 608 C C . MET A 1 83 ? 8.428 -6.000 -2.009 1.00 95.50 83 MET A C 1
ATOM 610 O O . MET A 1 83 ? 9.474 -6.450 -2.478 1.00 95.50 83 MET A O 1
ATOM 614 N N . LEU A 1 84 ? 7.386 -5.675 -2.783 1.00 92.88 84 LEU A N 1
ATOM 615 C CA . LEU A 1 84 ? 7.411 -5.825 -4.241 1.00 92.88 84 LEU A CA 1
ATOM 616 C C . LEU A 1 84 ? 8.407 -4.865 -4.900 1.00 92.88 84 LEU A C 1
ATOM 618 O O . LEU A 1 84 ? 9.129 -5.264 -5.812 1.00 92.88 84 LEU A O 1
ATOM 622 N N . ALA A 1 85 ? 8.478 -3.619 -4.428 1.00 90.25 85 ALA A N 1
ATOM 623 C CA . ALA A 1 85 ? 9.406 -2.621 -4.949 1.00 90.25 85 ALA A CA 1
ATOM 624 C C . ALA A 1 85 ? 10.873 -2.997 -4.687 1.00 90.25 85 ALA A C 1
ATOM 626 O O . ALA A 1 85 ? 11.705 -2.842 -5.578 1.00 90.25 85 ALA A O 1
ATOM 627 N N . ALA A 1 86 ? 11.189 -3.528 -3.502 1.00 91.62 86 ALA A N 1
ATOM 628 C CA . ALA A 1 86 ? 12.535 -3.974 -3.151 1.00 91.62 86 ALA A CA 1
ATOM 629 C C . ALA A 1 86 ? 12.989 -5.146 -4.031 1.00 91.62 86 ALA A C 1
ATOM 631 O O . ALA A 1 86 ? 14.081 -5.106 -4.591 1.00 91.62 86 ALA A O 1
ATOM 632 N N . ILE A 1 87 ? 12.134 -6.160 -4.214 1.00 90.94 87 ILE A N 1
ATOM 633 C CA . ILE A 1 87 ? 12.431 -7.282 -5.117 1.00 90.94 87 ILE A CA 1
ATOM 634 C C . ILE A 1 87 ? 12.573 -6.783 -6.557 1.00 90.94 87 ILE A C 1
ATOM 636 O O . ILE A 1 87 ? 13.515 -7.168 -7.244 1.00 90.94 87 ILE A O 1
ATOM 640 N N . GLY A 1 88 ? 11.667 -5.907 -7.001 1.00 86.06 88 GLY A N 1
ATOM 641 C CA . GLY A 1 88 ? 11.719 -5.302 -8.327 1.00 86.06 88 GLY A CA 1
ATOM 642 C C . GLY A 1 88 ? 13.057 -4.616 -8.581 1.00 86.06 88 GLY A C 1
ATOM 643 O O . GLY A 1 88 ? 13.716 -4.949 -9.558 1.00 86.06 88 GLY A O 1
ATOM 644 N N . MET A 1 89 ? 13.493 -3.751 -7.660 1.00 85.44 89 MET A N 1
ATOM 645 C CA . MET A 1 89 ? 14.784 -3.062 -7.736 1.00 85.44 89 MET A CA 1
ATOM 646 C C . MET A 1 89 ? 15.950 -4.051 -7.872 1.00 85.44 89 MET A C 1
ATOM 648 O O . MET A 1 89 ? 16.738 -3.926 -8.806 1.00 85.44 89 MET A O 1
ATOM 652 N N . LEU A 1 90 ? 16.020 -5.063 -7.000 1.00 86.25 90 LEU A N 1
ATOM 653 C CA . LEU A 1 90 ? 17.115 -6.042 -6.990 1.00 86.25 90 LEU A CA 1
ATOM 654 C C . LEU A 1 90 ? 17.185 -6.887 -8.270 1.00 86.25 90 LEU A C 1
ATOM 656 O O . LEU A 1 90 ? 18.272 -7.227 -8.720 1.00 86.25 90 LEU A O 1
ATOM 660 N N . VAL A 1 91 ? 16.039 -7.240 -8.857 1.00 85.31 91 VAL A N 1
ATOM 661 C CA . VAL A 1 91 ? 15.981 -8.019 -10.108 1.00 85.31 91 VAL A CA 1
ATOM 662 C C . VAL A 1 91 ? 16.387 -7.174 -11.319 1.00 85.31 91 VAL A C 1
ATOM 664 O O . VAL A 1 91 ? 16.927 -7.700 -12.292 1.00 85.31 91 VAL A O 1
ATOM 667 N N . THR A 1 92 ? 16.121 -5.870 -11.264 1.00 80.00 92 THR A N 1
ATOM 668 C CA . THR A 1 92 ? 16.428 -4.929 -12.346 1.00 80.00 92 THR A CA 1
ATOM 669 C C . THR A 1 92 ? 17.846 -4.368 -12.313 1.00 80.00 92 THR A C 1
ATOM 671 O O . THR A 1 92 ? 18.275 -3.760 -13.287 1.00 80.00 92 THR A O 1
ATOM 674 N N . GLU A 1 93 ? 18.568 -4.525 -11.208 1.00 79.25 93 GLU A N 1
ATOM 675 C CA . GLU A 1 93 ? 19.928 -4.008 -11.055 1.00 79.25 93 GLU A CA 1
ATOM 676 C C . GLU A 1 93 ? 20.985 -5.080 -11.389 1.00 79.25 93 GLU A C 1
ATOM 678 O O . GLU A 1 93 ? 20.690 -6.280 -11.486 1.00 79.25 93 GLU A O 1
ATOM 683 N N . GLU A 1 94 ? 22.230 -4.646 -11.604 1.00 73.56 94 GLU A N 1
ATOM 684 C CA . GLU A 1 94 ? 23.376 -5.545 -11.773 1.00 73.56 94 GLU A CA 1
ATOM 685 C C . GLU A 1 94 ? 23.479 -6.459 -10.532 1.00 73.56 94 GLU A C 1
ATOM 687 O O . GLU A 1 94 ? 23.409 -5.964 -9.401 1.00 73.56 94 GLU A O 1
ATOM 692 N N . PRO A 1 95 ? 23.623 -7.792 -10.681 1.00 72.62 95 PRO A N 1
ATOM 693 C CA . PRO A 1 95 ? 24.036 -8.538 -11.877 1.00 72.62 95 PRO A CA 1
ATOM 694 C C . PRO A 1 95 ? 22.904 -9.240 -12.654 1.00 72.62 95 PRO A C 1
ATOM 696 O O . PRO A 1 95 ? 23.197 -10.049 -13.534 1.00 72.62 95 PRO A O 1
ATOM 699 N N . ILE A 1 96 ? 21.632 -9.040 -12.289 1.00 78.00 96 ILE A N 1
ATOM 700 C CA . ILE A 1 96 ? 20.515 -9.832 -12.839 1.00 78.00 96 ILE A CA 1
ATOM 701 C C . ILE A 1 96 ? 19.988 -9.225 -14.146 1.00 78.00 96 ILE A C 1
ATOM 703 O O . ILE A 1 96 ? 19.680 -9.983 -15.068 1.00 78.00 96 ILE A O 1
ATOM 707 N N . GLU A 1 97 ? 19.888 -7.891 -14.224 1.00 76.62 97 GLU A N 1
ATOM 708 C CA . GLU A 1 97 ? 19.521 -7.123 -15.434 1.00 76.62 97 GLU A CA 1
ATOM 709 C C . GLU A 1 97 ? 18.281 -7.665 -16.179 1.00 76.62 97 GLU A C 1
ATOM 711 O O . GLU A 1 97 ? 18.163 -7.611 -17.408 1.00 76.62 97 GLU A O 1
ATOM 716 N N . TYR A 1 98 ? 17.324 -8.238 -15.444 1.00 76.25 98 TYR A N 1
ATOM 717 C CA . TYR A 1 98 ? 16.209 -8.942 -16.062 1.00 76.25 98 TYR A CA 1
ATOM 718 C C . TYR A 1 98 ? 15.036 -7.996 -16.333 1.00 76.25 98 TYR A C 1
ATOM 720 O O . TYR A 1 98 ? 14.262 -7.650 -15.440 1.00 76.25 98 TYR A O 1
ATOM 728 N N . HIS A 1 99 ? 14.864 -7.624 -17.606 1.00 75.25 99 HIS A N 1
ATOM 729 C CA . HIS A 1 99 ? 13.830 -6.689 -18.064 1.00 75.25 99 HIS A CA 1
ATOM 730 C C . HIS A 1 99 ? 12.951 -7.270 -19.188 1.00 75.25 99 HIS A C 1
ATOM 732 O O . HIS A 1 99 ? 13.141 -6.948 -20.364 1.00 75.25 99 HIS A O 1
ATOM 738 N N . PRO A 1 100 ? 11.948 -8.105 -18.865 1.00 72.06 100 PRO A N 1
ATOM 739 C CA . PRO A 1 100 ? 11.182 -8.836 -19.877 1.00 72.06 100 PRO A CA 1
ATOM 740 C C . PRO A 1 100 ? 10.179 -7.990 -20.684 1.00 72.06 100 PRO A C 1
ATOM 742 O O . PRO A 1 100 ? 9.756 -8.426 -21.750 1.00 72.06 100 PRO A O 1
ATOM 745 N N . LEU A 1 101 ? 9.763 -6.813 -20.199 1.00 71.31 101 LEU A N 1
ATOM 746 C CA . LEU A 1 101 ? 8.569 -6.114 -20.711 1.00 71.31 101 LEU A CA 1
ATOM 747 C C . LEU A 1 101 ? 8.828 -4.906 -21.632 1.00 71.31 101 LEU A C 1
ATOM 749 O O . LEU A 1 101 ? 7.874 -4.405 -22.219 1.00 71.31 101 LEU A O 1
ATOM 753 N N . PHE A 1 102 ? 10.071 -4.434 -21.790 1.00 69.25 102 PHE A N 1
ATOM 754 C CA . PHE A 1 102 ? 10.347 -3.146 -22.462 1.00 69.25 102 PHE A CA 1
ATOM 755 C C . PHE A 1 102 ? 11.538 -3.174 -23.424 1.00 69.25 102 PHE A C 1
ATOM 757 O O . PHE A 1 102 ? 12.215 -2.165 -23.587 1.00 69.25 102 PHE A O 1
ATOM 764 N N . GLU A 1 103 ? 11.824 -4.335 -24.024 1.00 62.53 103 GLU A N 1
ATOM 765 C CA . GLU A 1 103 ? 12.925 -4.527 -24.993 1.00 62.53 103 GLU A CA 1
ATOM 766 C C . GLU A 1 103 ? 14.310 -4.071 -24.488 1.00 62.53 103 GLU A C 1
ATOM 768 O O . GLU A 1 103 ? 15.266 -3.952 -25.253 1.00 62.53 103 GLU A O 1
ATOM 773 N N . ALA A 1 104 ? 14.454 -3.879 -23.177 1.00 58.91 104 ALA A N 1
ATOM 774 C CA . ALA A 1 104 ? 15.660 -3.338 -22.573 1.00 58.91 104 ALA A CA 1
ATOM 775 C C . ALA A 1 104 ? 16.770 -4.383 -22.387 1.00 58.91 104 ALA A C 1
ATOM 777 O O . ALA A 1 104 ? 17.805 -4.091 -21.808 1.00 58.91 104 ALA A O 1
ATOM 778 N N . TYR A 1 105 ? 16.588 -5.586 -22.940 1.00 55.75 105 TYR A N 1
ATOM 779 C CA . TYR A 1 105 ? 17.570 -6.670 -22.894 1.00 55.75 105 TYR A CA 1
ATOM 780 C C . TYR A 1 105 ? 18.942 -6.278 -23.476 1.00 55.75 105 TYR A C 1
ATOM 782 O O . TYR A 1 105 ? 19.951 -6.864 -23.116 1.00 55.75 105 TYR A O 1
ATOM 790 N N . ASN A 1 106 ? 18.987 -5.291 -24.379 1.00 56.34 106 ASN A N 1
ATOM 791 C CA . ASN A 1 106 ? 20.220 -4.842 -25.038 1.00 56.34 106 ASN A CA 1
ATOM 792 C C . ASN A 1 106 ? 20.569 -3.373 -24.750 1.00 56.34 106 ASN A C 1
ATOM 794 O O . ASN A 1 106 ? 21.385 -2.792 -25.471 1.00 56.34 106 ASN A O 1
ATOM 798 N N . LYS A 1 107 ? 19.929 -2.739 -23.761 1.00 62.72 107 LYS A N 1
ATOM 799 C CA . LYS A 1 107 ? 20.159 -1.328 -23.440 1.00 62.72 107 LYS A CA 1
ATOM 800 C C . LYS A 1 107 ? 20.565 -1.210 -21.981 1.00 62.72 107 LYS A C 1
ATOM 802 O O . LYS A 1 107 ? 19.770 -1.520 -21.108 1.00 62.72 107 LYS A O 1
ATOM 807 N N . ASP A 1 108 ? 21.775 -0.713 -21.742 1.00 65.06 108 ASP A N 1
ATOM 808 C CA . ASP A 1 108 ? 22.180 -0.254 -20.417 1.00 65.06 108 ASP A CA 1
ATOM 809 C C . ASP A 1 108 ? 21.290 0.941 -20.038 1.00 65.06 108 ASP A C 1
ATOM 811 O O . ASP A 1 108 ? 21.388 2.031 -20.612 1.00 65.06 108 ASP A O 1
ATOM 815 N N . ILE A 1 109 ? 20.336 0.687 -19.142 1.00 64.81 109 ILE A N 1
ATOM 816 C CA . ILE A 1 109 ? 19.334 1.662 -18.698 1.00 64.81 109 ILE A CA 1
ATOM 817 C C . ILE A 1 109 ? 19.900 2.552 -17.573 1.00 64.81 109 ILE A C 1
ATOM 819 O O . ILE A 1 109 ? 19.230 3.470 -17.093 1.00 64.81 109 ILE A O 1
ATOM 823 N N . GLY A 1 110 ? 21.149 2.326 -17.152 1.00 71.44 110 GLY A N 1
ATOM 824 C CA . GLY A 1 110 ? 21.740 3.003 -16.009 1.00 71.44 110 GLY A CA 1
ATOM 825 C C . GLY A 1 110 ? 21.043 2.635 -14.689 1.00 71.44 110 GLY A C 1
ATOM 826 O O . GLY A 1 110 ? 20.397 1.591 -14.589 1.00 71.44 110 GLY A O 1
ATOM 827 N N . PRO A 1 111 ? 21.154 3.480 -13.648 1.00 75.69 111 PRO A N 1
ATOM 828 C CA . PRO A 1 111 ? 20.660 3.152 -12.311 1.00 75.69 111 PRO A CA 1
ATOM 829 C C . PRO A 1 111 ? 19.140 2.939 -12.256 1.00 75.69 111 PRO A C 1
ATOM 831 O O . PRO A 1 111 ? 18.388 3.714 -12.855 1.00 75.69 111 PRO A O 1
ATOM 834 N N . ALA A 1 112 ? 18.686 1.979 -11.438 1.00 72.81 112 ALA A N 1
ATOM 835 C CA . ALA A 1 112 ? 17.274 1.589 -11.294 1.00 72.81 112 ALA A CA 1
ATOM 836 C C . ALA A 1 112 ? 16.311 2.768 -11.053 1.00 72.81 112 ALA A C 1
ATOM 838 O O . ALA A 1 112 ? 15.190 2.801 -11.558 1.00 72.81 112 ALA A O 1
ATOM 839 N N . ILE A 1 113 ? 16.770 3.809 -10.355 1.00 79.62 113 ILE A N 1
ATOM 840 C CA . ILE A 1 113 ? 15.977 5.017 -10.084 1.00 79.62 113 ILE A CA 1
ATOM 841 C C . ILE A 1 113 ? 15.560 5.786 -11.351 1.00 79.62 113 ILE A C 1
ATOM 843 O O . ILE A 1 113 ? 14.576 6.524 -11.332 1.00 79.62 113 ILE A O 1
ATOM 847 N N . ARG A 1 114 ? 16.296 5.638 -12.460 1.00 82.69 114 ARG A N 1
ATOM 848 C CA . ARG A 1 114 ? 16.008 6.294 -13.747 1.00 82.69 114 ARG A CA 1
ATOM 849 C C . ARG A 1 114 ? 15.188 5.408 -14.685 1.00 82.69 114 ARG A C 1
ATOM 851 O O . ARG A 1 114 ? 14.720 5.899 -15.709 1.00 82.69 114 ARG A O 1
ATOM 858 N N . HIS A 1 115 ? 14.958 4.141 -14.333 1.00 79.62 115 HIS A N 1
ATOM 859 C CA . HIS A 1 115 ? 14.262 3.185 -15.202 1.00 79.62 115 HIS A CA 1
ATOM 860 C C . HIS A 1 115 ? 12.824 3.609 -15.507 1.00 79.62 115 HIS A C 1
ATOM 862 O O . HIS A 1 115 ? 12.343 3.370 -16.610 1.00 79.62 115 HIS A O 1
ATOM 868 N N . LEU A 1 116 ? 12.145 4.298 -14.584 1.00 83.00 116 LEU A N 1
ATOM 869 C CA . LEU A 1 116 ? 10.780 4.786 -14.815 1.00 83.00 116 LEU A CA 1
ATOM 870 C C . LEU A 1 116 ? 10.702 5.812 -15.959 1.00 83.00 116 LEU A C 1
ATOM 872 O O . LEU A 1 116 ? 9.731 5.807 -16.719 1.00 83.00 116 LEU A O 1
ATOM 876 N N . ASP A 1 117 ? 11.729 6.650 -16.120 1.00 83.81 117 ASP A N 1
ATOM 877 C CA . ASP A 1 117 ? 11.789 7.625 -17.214 1.00 83.81 117 ASP A CA 1
ATOM 878 C C . ASP A 1 117 ? 11.973 6.913 -18.563 1.00 83.81 117 ASP A C 1
ATOM 880 O O . ASP A 1 117 ? 11.343 7.282 -19.556 1.00 83.81 117 ASP A O 1
ATOM 884 N N . GLU A 1 118 ? 12.780 5.849 -18.592 1.00 80.75 118 GLU A N 1
ATOM 885 C CA . GLU A 1 118 ? 13.004 5.044 -19.795 1.00 80.75 118 GLU A CA 1
ATOM 886 C C . GLU A 1 118 ? 11.759 4.237 -20.184 1.00 80.75 118 GLU A C 1
ATOM 888 O O . GLU A 1 118 ? 11.395 4.194 -21.358 1.00 80.75 118 GLU A O 1
ATOM 893 N N . VAL A 1 119 ? 11.050 3.648 -19.214 1.00 82.69 119 VAL A N 1
ATOM 894 C CA . VAL A 1 119 ? 9.787 2.942 -19.482 1.00 82.69 119 VAL A CA 1
ATOM 895 C C . VAL A 1 119 ? 8.784 3.876 -20.153 1.00 82.69 119 VAL A C 1
ATOM 897 O O . VAL A 1 119 ? 8.113 3.468 -21.098 1.00 82.69 119 VAL A O 1
ATOM 900 N N . ARG A 1 120 ? 8.719 5.144 -19.730 1.00 83.81 120 ARG A N 1
ATOM 901 C CA . ARG A 1 120 ? 7.863 6.151 -20.370 1.00 83.81 120 ARG A CA 1
ATOM 902 C C . ARG A 1 120 ? 8.350 6.533 -21.770 1.00 83.81 120 ARG A C 1
ATOM 904 O O . ARG A 1 120 ? 7.521 6.818 -22.630 1.00 83.81 120 ARG A O 1
ATOM 911 N N . ALA A 1 121 ? 9.659 6.548 -22.012 1.00 83.44 121 ALA A N 1
ATOM 912 C CA . ALA A 1 121 ? 10.216 6.816 -23.337 1.00 83.44 121 ALA A CA 1
ATOM 913 C C . ALA A 1 121 ? 9.912 5.680 -24.332 1.00 83.44 121 ALA A C 1
ATOM 915 O O . ALA A 1 121 ? 9.533 5.947 -25.472 1.00 83.44 121 ALA A O 1
ATOM 916 N N . THR A 1 122 ? 10.029 4.428 -23.887 1.00 82.88 122 THR A N 1
ATOM 917 C CA . THR A 1 122 ? 9.800 3.233 -24.713 1.00 82.88 122 THR A CA 1
ATOM 918 C C . THR A 1 122 ? 8.314 2.909 -24.868 1.00 82.88 122 THR A C 1
ATOM 920 O O . THR A 1 122 ? 7.856 2.589 -25.964 1.00 82.88 122 THR A O 1
ATOM 923 N N . SER A 1 123 ? 7.533 3.025 -23.791 1.00 84.25 123 SER A N 1
ATOM 924 C CA . SER A 1 123 ? 6.087 2.787 -23.772 1.00 84.25 123 SER A CA 1
ATOM 925 C C . SER A 1 123 ? 5.347 3.967 -23.126 1.00 84.25 123 SER A C 1
ATOM 927 O O . SER A 1 123 ? 5.068 3.963 -21.922 1.00 84.25 123 SER A O 1
ATOM 929 N N . PRO A 1 124 ? 4.975 4.989 -23.920 1.00 84.12 124 PRO A N 1
ATOM 930 C CA . PRO A 1 124 ? 4.386 6.225 -23.404 1.00 84.12 124 PRO A CA 1
ATOM 931 C C . PRO A 1 124 ? 3.060 6.078 -22.656 1.00 84.12 124 PRO A C 1
ATOM 933 O O . PRO A 1 124 ? 2.726 6.978 -21.896 1.00 84.12 124 PRO A O 1
ATOM 936 N N . PHE A 1 125 ? 2.318 4.987 -22.882 1.00 87.19 125 PHE A N 1
ATOM 937 C CA . PHE A 1 125 ? 1.008 4.723 -22.266 1.00 87.19 125 PHE A CA 1
ATOM 938 C C . PHE A 1 125 ? 1.056 3.702 -21.119 1.00 87.19 125 PHE A C 1
ATOM 940 O O . PHE A 1 125 ? 0.014 3.343 -20.565 1.00 87.19 125 PHE A O 1
ATOM 947 N N . PHE A 1 126 ? 2.239 3.170 -20.790 1.00 86.88 126 PHE A N 1
ATOM 948 C CA . PHE A 1 126 ? 2.365 2.098 -19.804 1.00 86.88 126 PHE A CA 1
ATOM 949 C C . PHE A 1 126 ? 1.842 2.517 -18.427 1.00 86.88 126 PHE A C 1
ATOM 951 O O . PHE A 1 126 ? 1.047 1.800 -17.822 1.00 86.88 126 PHE A O 1
ATOM 958 N N . PHE A 1 127 ? 2.250 3.692 -17.945 1.00 87.81 127 PHE A N 1
ATOM 959 C CA . PHE A 1 127 ? 1.882 4.172 -16.614 1.00 87.81 127 PHE A CA 1
ATOM 960 C C . PHE A 1 127 ? 0.412 4.576 -16.514 1.00 87.81 127 PHE A C 1
ATOM 962 O O . PHE A 1 127 ? -0.178 4.470 -15.445 1.00 87.81 127 PHE A O 1
ATOM 969 N N . GLU A 1 128 ? -0.195 5.010 -17.612 1.00 92.81 128 GLU A N 1
ATOM 970 C CA . GLU A 1 128 ? -1.606 5.364 -17.695 1.00 92.81 128 GLU A CA 1
ATOM 971 C C . GLU A 1 128 ? -2.471 4.104 -17.598 1.00 92.81 128 GLU A C 1
ATOM 973 O O . GLU A 1 128 ? -3.425 4.063 -16.823 1.00 92.81 128 GLU A O 1
ATOM 978 N N . ILE A 1 129 ? -2.102 3.044 -18.326 1.00 91.44 129 ILE A N 1
ATOM 979 C CA . ILE A 1 129 ? -2.776 1.742 -18.237 1.00 91.44 129 ILE A CA 1
ATOM 980 C C . ILE A 1 129 ? -2.565 1.131 -16.850 1.00 91.44 129 ILE A C 1
ATOM 982 O O . ILE A 1 129 ? -3.528 0.695 -16.220 1.00 91.44 129 ILE A O 1
ATOM 986 N N . LEU A 1 130 ? -1.328 1.139 -16.346 1.00 91.06 130 LEU A N 1
ATOM 987 C CA . LEU A 1 130 ? -1.006 0.652 -15.007 1.00 91.06 130 LEU A CA 1
ATOM 988 C C . LEU A 1 130 ? -1.794 1.417 -13.937 1.00 91.06 130 LEU A C 1
ATOM 990 O O . LEU A 1 130 ? -2.382 0.801 -13.054 1.00 91.06 130 LEU A O 1
ATOM 994 N N . GLY A 1 131 ? -1.860 2.743 -14.045 1.00 92.75 131 GLY A N 1
ATOM 995 C CA . GLY A 1 131 ? -2.618 3.602 -13.141 1.00 92.75 131 GLY A CA 1
ATOM 996 C C . GLY A 1 131 ? -4.116 3.312 -13.166 1.00 92.75 131 GLY A C 1
ATOM 997 O O . GLY A 1 131 ? -4.742 3.294 -12.112 1.00 92.75 131 GLY A O 1
ATOM 998 N N . LEU A 1 132 ? -4.695 3.010 -14.333 1.00 95.25 132 LEU A N 1
ATOM 999 C CA . LEU A 1 132 ? -6.094 2.580 -14.425 1.00 95.25 132 LEU A CA 1
ATOM 1000 C C . LEU A 1 132 ? -6.328 1.208 -13.785 1.00 95.25 132 LEU A C 1
ATOM 1002 O O . LEU A 1 132 ? -7.344 1.022 -13.115 1.00 95.25 132 LEU A O 1
ATOM 1006 N N . ILE A 1 133 ? -5.404 0.261 -13.958 1.00 94.25 133 ILE A N 1
ATOM 1007 C CA . ILE A 1 133 ? -5.498 -1.069 -13.341 1.00 94.25 133 ILE A CA 1
ATOM 1008 C C . ILE A 1 133 ? -5.393 -0.950 -11.819 1.00 94.25 133 ILE A C 1
ATOM 1010 O O . ILE A 1 133 ? -6.293 -1.401 -11.113 1.00 94.25 133 ILE A O 1
ATOM 1014 N N . ILE A 1 134 ? -4.343 -0.293 -11.317 1.00 93.56 134 ILE A N 1
ATOM 1015 C CA . ILE A 1 134 ? -4.143 -0.064 -9.881 1.00 93.56 134 ILE A CA 1
ATOM 1016 C C . ILE A 1 134 ? -5.326 0.721 -9.315 1.00 93.56 134 ILE A C 1
ATOM 1018 O O . ILE A 1 134 ? -5.893 0.316 -8.309 1.00 93.56 134 ILE A O 1
ATOM 1022 N N . GLY A 1 135 ? -5.762 1.786 -9.988 1.00 93.44 135 GLY A N 1
ATOM 1023 C CA . GLY A 1 135 ? -6.905 2.590 -9.562 1.00 93.44 135 GLY A CA 1
ATOM 1024 C C . GLY A 1 135 ? -8.207 1.793 -9.486 1.00 93.44 135 GLY A C 1
ATOM 1025 O O . GLY A 1 135 ? -8.984 1.985 -8.557 1.00 93.44 135 GLY A O 1
ATOM 1026 N N . SER A 1 136 ? -8.434 0.858 -10.412 1.00 92.75 136 SER A N 1
ATOM 1027 C CA . SER A 1 136 ? -9.608 -0.024 -10.379 1.00 92.75 136 SER A CA 1
ATOM 1028 C C . SER A 1 136 ? -9.547 -1.013 -9.211 1.00 92.75 136 SER A C 1
ATOM 1030 O O . SER A 1 136 ? -10.555 -1.225 -8.538 1.00 92.75 136 SER A O 1
ATOM 1032 N N . LEU A 1 137 ? -8.371 -1.590 -8.941 1.00 90.69 137 LEU A N 1
ATOM 1033 C CA . LEU A 1 137 ? -8.160 -2.513 -7.821 1.00 90.69 137 LEU A CA 1
ATOM 1034 C C . LEU A 1 137 ? -8.262 -1.799 -6.466 1.00 90.69 137 LEU A C 1
ATOM 1036 O O . LEU A 1 137 ? -8.920 -2.299 -5.557 1.00 90.69 137 LEU A O 1
ATOM 1040 N N . GLU A 1 138 ? -7.683 -0.606 -6.347 1.00 89.88 138 GLU A N 1
ATOM 1041 C CA . GLU A 1 138 ? -7.795 0.239 -5.156 1.00 89.88 138 GLU A CA 1
ATOM 1042 C C . GLU A 1 138 ? -9.232 0.707 -4.931 1.00 89.88 138 GLU A C 1
ATOM 1044 O O . GLU A 1 138 ? -9.693 0.730 -3.794 1.00 89.88 138 GLU A O 1
ATOM 1049 N N . LEU A 1 139 ? -9.982 1.016 -5.994 1.00 89.50 139 LEU A N 1
ATOM 1050 C CA . LEU A 1 139 ? -11.403 1.339 -5.879 1.00 89.50 139 LEU A CA 1
ATOM 1051 C C . LEU A 1 139 ? -12.213 0.128 -5.405 1.00 89.50 139 LEU A C 1
ATOM 1053 O O . LEU A 1 139 ? -13.058 0.267 -4.525 1.00 89.50 139 LEU A O 1
ATOM 1057 N N . GLN A 1 140 ? -11.942 -1.066 -5.936 1.00 88.06 140 GLN A N 1
ATOM 1058 C CA . GLN A 1 140 ? -12.585 -2.290 -5.460 1.00 88.06 140 GLN A CA 1
ATOM 1059 C C . GLN A 1 140 ? -12.277 -2.542 -3.979 1.00 88.06 140 GLN A C 1
ATOM 1061 O O . GLN A 1 140 ? -13.199 -2.818 -3.213 1.00 88.06 140 GLN A O 1
ATOM 1066 N N . ARG A 1 141 ? -11.014 -2.399 -3.562 1.00 87.62 141 ARG A N 1
ATOM 1067 C CA . ARG A 1 141 ? -10.615 -2.484 -2.150 1.00 87.62 141 ARG A CA 1
ATOM 1068 C C . ARG A 1 141 ? -11.344 -1.438 -1.312 1.00 87.62 141 ARG A C 1
ATOM 1070 O O . ARG A 1 141 ? -11.889 -1.771 -0.264 1.00 87.62 141 ARG A O 1
ATOM 1077 N N . ALA A 1 142 ? -11.409 -0.195 -1.788 1.00 86.38 142 ALA A N 1
ATOM 1078 C CA . ALA A 1 142 ? -12.066 0.895 -1.084 1.00 86.38 142 ALA A CA 1
ATOM 1079 C C . ALA A 1 142 ? -13.556 0.608 -0.842 1.00 86.38 142 ALA A C 1
ATOM 1081 O O . ALA A 1 142 ? -14.050 0.837 0.255 1.00 86.38 142 ALA A O 1
ATOM 1082 N N . LEU A 1 143 ? -14.251 0.040 -1.831 1.00 84.56 143 LEU A N 1
ATOM 1083 C CA . LEU A 1 143 ? -15.659 -0.348 -1.711 1.00 84.56 143 LEU A CA 1
ATOM 1084 C C . LEU A 1 143 ? -15.901 -1.495 -0.715 1.00 84.56 143 LEU A C 1
ATOM 1086 O O . LEU A 1 143 ? -17.015 -1.630 -0.216 1.00 84.56 143 LEU A O 1
ATOM 1090 N N . VAL A 1 144 ? -14.896 -2.335 -0.452 1.00 82.94 144 VAL A N 1
ATOM 1091 C CA . VAL A 1 144 ? -14.988 -3.446 0.512 1.00 82.94 144 VAL A CA 1
ATOM 1092 C C . VAL A 1 144 ? -14.612 -2.990 1.923 1.00 82.94 144 VAL A C 1
ATOM 1094 O O . VAL A 1 144 ? -15.296 -3.347 2.881 1.00 82.94 144 VAL A O 1
ATOM 1097 N N . GLY A 1 145 ? -13.543 -2.204 2.059 1.00 81.19 145 GLY A N 1
ATOM 1098 C CA . GLY A 1 145 ? -12.984 -1.834 3.360 1.00 81.19 145 GLY A 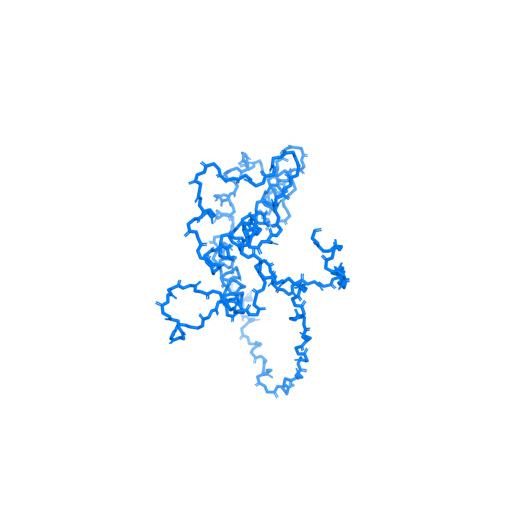CA 1
ATOM 1099 C C . GLY A 1 145 ? -13.580 -0.575 3.990 1.00 81.19 145 GLY A C 1
ATOM 1100 O O . GLY A 1 145 ? -13.642 -0.487 5.214 1.00 81.19 145 GLY A O 1
ATOM 1101 N N . PHE A 1 146 ? -14.036 0.393 3.190 1.00 85.12 146 PHE A N 1
ATOM 1102 C CA . PHE A 1 146 ? -14.488 1.694 3.689 1.00 85.12 146 PHE A CA 1
ATOM 1103 C C . PHE A 1 146 ? -16.009 1.826 3.655 1.00 85.12 146 PHE A C 1
ATOM 1105 O O . PHE A 1 146 ? -16.679 1.348 2.736 1.00 85.12 146 PHE A O 1
ATOM 1112 N N . LYS A 1 147 ? -16.548 2.537 4.648 1.00 83.25 147 LYS A N 1
ATOM 1113 C CA . LYS A 1 147 ? -17.966 2.893 4.702 1.00 83.25 147 LYS A CA 1
ATOM 1114 C C . LYS A 1 147 ? -18.306 3.908 3.602 1.00 83.25 147 LYS A C 1
ATOM 1116 O O . LYS A 1 147 ? -17.503 4.789 3.276 1.00 83.25 147 LYS A O 1
ATOM 1121 N N . ALA A 1 148 ? -19.510 3.806 3.039 1.00 78.06 148 ALA A N 1
ATOM 1122 C CA . ALA A 1 148 ? -19.953 4.676 1.954 1.00 78.06 148 ALA A CA 1
ATOM 1123 C C . ALA A 1 148 ? -20.068 6.151 2.405 1.00 78.06 148 ALA A C 1
ATOM 1125 O O . ALA A 1 148 ? -20.457 6.429 3.544 1.00 78.06 148 ALA A O 1
ATOM 1126 N N . PRO A 1 149 ? -19.758 7.121 1.522 1.00 65.81 149 PRO A N 1
ATOM 1127 C CA . PRO A 1 149 ? -19.903 8.540 1.830 1.00 65.81 149 PRO A CA 1
ATOM 1128 C C . PRO A 1 149 ? -21.388 8.888 2.017 1.00 65.81 149 PRO A C 1
ATOM 1130 O O . PRO A 1 149 ? -22.134 9.012 1.049 1.00 65.81 149 PRO A O 1
ATOM 1133 N N . GLY A 1 150 ? -21.807 9.017 3.276 1.00 65.75 150 GLY A N 1
ATOM 1134 C CA . GLY A 1 150 ? -23.193 9.285 3.677 1.00 65.75 150 GLY A CA 1
ATOM 1135 C C . GLY A 1 150 ? -23.604 8.589 4.977 1.00 65.75 150 GLY A C 1
ATOM 1136 O O . GLY A 1 150 ? -24.468 9.107 5.674 1.00 65.75 150 GLY A O 1
ATOM 1137 N N . ASP A 1 151 ? -22.941 7.482 5.327 1.00 62.50 151 ASP A N 1
ATOM 1138 C CA . ASP A 1 151 ? -23.240 6.692 6.533 1.00 62.50 151 ASP A CA 1
ATOM 1139 C C . ASP A 1 151 ? -22.383 7.074 7.760 1.00 62.50 151 ASP A C 1
ATOM 1141 O O . ASP A 1 151 ? -22.593 6.534 8.845 1.00 62.50 151 ASP A O 1
ATOM 1145 N N . ASN A 1 152 ? -21.423 8.003 7.622 1.00 58.34 152 ASN A N 1
ATOM 1146 C CA . ASN A 1 152 ? -20.419 8.294 8.657 1.00 58.34 152 ASN A CA 1
ATOM 1147 C C . ASN A 1 152 ? -20.439 9.749 9.137 1.00 58.34 152 ASN A C 1
ATOM 1149 O O . ASN A 1 152 ? -20.497 10.671 8.322 1.00 58.34 152 ASN A O 1
ATOM 1153 N N . ASP A 1 153 ? -20.202 9.938 10.438 1.00 61.88 153 ASP A N 1
ATOM 1154 C CA . ASP A 1 153 ? -19.889 11.238 11.049 1.00 61.88 153 ASP A CA 1
ATOM 1155 C C . ASP A 1 153 ? -18.442 11.707 10.762 1.00 61.88 153 ASP A C 1
ATOM 1157 O O . ASP A 1 153 ? -18.141 12.897 10.879 1.00 61.88 153 ASP A O 1
ATOM 1161 N N . LYS A 1 154 ? -17.527 10.797 10.373 1.00 66.31 154 LYS A N 1
ATOM 1162 C CA . LYS A 1 154 ? -16.107 11.088 10.088 1.00 66.31 154 LYS A CA 1
ATOM 1163 C C . LYS A 1 154 ? -15.670 10.561 8.711 1.00 66.31 154 LYS A C 1
ATOM 1165 O O . LYS A 1 154 ? -16.132 9.536 8.215 1.00 66.31 154 LYS A O 1
ATOM 1170 N N . PHE A 1 155 ? -14.765 11.297 8.066 1.00 66.88 155 PHE A N 1
ATOM 1171 C CA . PHE A 1 155 ? -14.228 10.964 6.743 1.00 66.88 155 PHE A CA 1
ATOM 1172 C C . PHE A 1 155 ? -13.324 9.713 6.805 1.00 66.88 155 PHE A C 1
ATOM 1174 O O . PHE A 1 155 ? -12.472 9.616 7.687 1.00 66.88 155 PHE A O 1
ATOM 1181 N N . GLN A 1 156 ? -13.481 8.798 5.835 1.00 72.94 156 GLN A N 1
ATOM 1182 C CA . GLN A 1 156 ? -12.665 7.581 5.638 1.00 72.94 156 GLN A CA 1
ATOM 1183 C C . GLN A 1 156 ? -12.762 6.489 6.715 1.00 72.94 156 GLN A C 1
ATOM 1185 O O . GLN A 1 156 ? -11.813 5.729 6.880 1.00 72.94 156 GLN A O 1
ATOM 1190 N N . ASP A 1 157 ? -13.875 6.351 7.429 1.00 82.06 157 ASP A N 1
ATOM 1191 C CA . ASP A 1 157 ? -14.001 5.259 8.400 1.00 82.06 157 ASP A CA 1
ATOM 1192 C C . ASP A 1 157 ? -14.110 3.874 7.741 1.00 82.06 157 ASP A C 1
ATOM 1194 O O . ASP A 1 157 ? -14.797 3.682 6.731 1.00 82.06 157 ASP A O 1
ATOM 1198 N N . LEU A 1 158 ? -13.412 2.902 8.337 1.00 82.38 158 LEU A N 1
ATOM 1199 C CA . LEU A 1 158 ? -13.464 1.497 7.926 1.00 82.38 158 LEU A CA 1
ATOM 1200 C C . LEU A 1 158 ? -14.774 0.833 8.371 1.00 82.38 158 LEU A C 1
ATOM 1202 O O . LEU A 1 158 ? -15.369 1.218 9.385 1.00 82.38 158 LEU A O 1
ATOM 1206 N N . ASN A 1 159 ? -15.203 -0.180 7.618 1.00 81.25 159 ASN A N 1
ATOM 1207 C CA . ASN A 1 159 ? -16.321 -1.045 7.987 1.00 81.25 159 ASN A CA 1
ATOM 1208 C C . ASN A 1 159 ? -16.015 -1.781 9.302 1.00 81.25 159 ASN A C 1
ATOM 1210 O O . ASN A 1 159 ? -14.868 -2.119 9.591 1.00 81.25 159 ASN A O 1
ATOM 1214 N N . GLU A 1 160 ? -17.042 -2.023 10.117 1.00 77.81 160 GLU A N 1
ATOM 1215 C CA . GLU A 1 160 ? -16.866 -2.659 11.432 1.00 77.81 160 GLU A CA 1
ATOM 1216 C C . GLU A 1 160 ? -16.388 -4.108 11.301 1.00 77.81 160 GLU A C 1
ATOM 1218 O O . GLU A 1 160 ? -15.436 -4.493 11.984 1.00 77.81 160 GLU A O 1
ATOM 1223 N N . ASP A 1 161 ? -16.957 -4.827 10.332 1.00 78.00 161 ASP A N 1
ATOM 1224 C CA . ASP A 1 161 ? -16.642 -6.220 9.996 1.00 78.00 161 ASP A CA 1
ATOM 1225 C C . ASP A 1 161 ? -15.337 -6.380 9.191 1.00 78.00 161 ASP A C 1
ATOM 1227 O O . ASP A 1 161 ? -14.945 -7.492 8.844 1.00 78.00 161 ASP A O 1
ATOM 1231 N N . TYR A 1 162 ? -14.660 -5.278 8.848 1.00 82.81 162 TYR A N 1
ATOM 1232 C CA . TYR A 1 162 ? -13.432 -5.314 8.060 1.00 82.81 162 TYR A CA 1
ATOM 1233 C C . TYR A 1 162 ? -12.199 -5.399 8.966 1.00 82.81 162 TYR A C 1
ATOM 1235 O O . TYR A 1 162 ? -11.974 -4.548 9.841 1.00 82.81 162 TYR A O 1
ATOM 1243 N N . PHE A 1 163 ? -11.384 -6.428 8.728 1.00 84.75 163 PHE A N 1
ATOM 1244 C CA . PHE A 1 163 ? -10.081 -6.578 9.359 1.00 84.75 163 PHE A CA 1
ATOM 1245 C C . PHE A 1 163 ? -9.011 -5.810 8.557 1.00 84.75 163 PHE A C 1
ATOM 1247 O O . PHE A 1 163 ? -8.903 -6.015 7.345 1.00 84.75 163 PHE A O 1
ATOM 1254 N N . PRO A 1 164 ? -8.203 -4.939 9.193 1.00 86.62 164 PRO A N 1
ATOM 1255 C CA . PRO A 1 164 ? -7.170 -4.177 8.495 1.00 86.62 164 PRO A CA 1
ATOM 1256 C C . PRO A 1 164 ? -6.168 -5.078 7.759 1.00 86.62 164 PRO A C 1
ATOM 1258 O O . PRO A 1 164 ? -5.548 -5.958 8.347 1.00 86.62 164 PRO A O 1
ATOM 1261 N N . GLY A 1 165 ? -5.977 -4.829 6.469 1.00 84.31 165 GLY A N 1
ATOM 1262 C CA . GLY A 1 165 ? -5.068 -5.540 5.579 1.00 84.31 165 GLY A CA 1
ATOM 1263 C C . GLY A 1 165 ? -5.681 -6.759 4.886 1.00 84.31 165 GLY A C 1
ATOM 1264 O O . GLY A 1 165 ? -5.020 -7.332 4.007 1.00 84.31 165 GLY A O 1
ATOM 1265 N N . ASP A 1 166 ? -6.913 -7.152 5.225 1.00 85.69 166 ASP A N 1
ATOM 1266 C CA . ASP A 1 166 ? -7.586 -8.290 4.600 1.00 85.69 166 ASP A CA 1
ATOM 1267 C C . ASP A 1 166 ? -8.316 -7.874 3.317 1.00 85.69 166 ASP A C 1
ATOM 1269 O O . ASP A 1 166 ? -9.380 -7.262 3.331 1.00 85.69 166 ASP A O 1
ATOM 1273 N N . VAL A 1 167 ? -7.730 -8.226 2.173 1.00 82.31 167 VAL A N 1
ATOM 1274 C CA . VAL A 1 167 ? -8.301 -7.949 0.846 1.00 82.31 167 VAL A CA 1
ATOM 1275 C C . VAL A 1 167 ? -9.015 -9.166 0.243 1.00 82.31 167 VAL A C 1
ATOM 1277 O O . VAL A 1 167 ? -9.439 -9.111 -0.912 1.00 82.31 167 VAL A O 1
ATOM 1280 N N . GLY A 1 168 ? -9.119 -10.280 0.980 1.00 79.94 168 GLY A N 1
ATOM 1281 C CA . GLY A 1 168 ? -9.720 -11.529 0.498 1.00 79.94 168 GLY A CA 1
ATOM 1282 C C . GLY A 1 168 ? -8.942 -12.220 -0.632 1.00 79.94 168 GLY A C 1
ATOM 1283 O O . GLY A 1 168 ? -9.487 -13.077 -1.328 1.00 79.94 168 GLY A O 1
ATOM 1284 N N . PHE A 1 169 ? -7.680 -11.837 -0.855 1.00 84.88 169 PHE A N 1
ATOM 1285 C CA . PHE A 1 169 ? -6.812 -12.442 -1.864 1.00 84.88 169 PHE A CA 1
ATOM 1286 C C . PHE A 1 169 ? -6.012 -13.598 -1.257 1.00 84.88 169 PHE A C 1
ATOM 1288 O O . PHE A 1 169 ? -4.876 -13.420 -0.825 1.00 84.88 169 PHE A O 1
ATOM 1295 N N . ASP A 1 170 ? -6.610 -14.788 -1.254 1.00 86.12 170 ASP A N 1
ATOM 1296 C CA . ASP A 1 170 ? -5.928 -16.041 -0.922 1.00 86.12 170 ASP A CA 1
ATOM 1297 C C . ASP A 1 170 ? -6.252 -17.122 -1.971 1.00 86.12 170 ASP A C 1
ATOM 1299 O O . ASP A 1 170 ? -7.136 -17.958 -1.775 1.00 86.12 170 ASP A O 1
ATOM 1303 N N . PRO A 1 171 ? -5.584 -17.100 -3.139 1.00 88.94 171 PRO A N 1
ATOM 1304 C CA . PRO A 1 171 ? -5.822 -18.087 -4.190 1.00 88.94 171 PRO A CA 1
ATOM 1305 C C . PRO A 1 171 ? -5.270 -19.479 -3.851 1.00 88.94 171 PRO A C 1
ATOM 1307 O O . PRO A 1 171 ? -5.635 -20.447 -4.517 1.00 88.94 171 PRO A O 1
ATOM 1310 N N . LEU A 1 172 ? -4.366 -19.578 -2.872 1.00 89.88 172 LEU A N 1
ATOM 1311 C CA . LEU A 1 172 ? -3.724 -20.833 -2.484 1.00 89.88 172 LEU A CA 1
ATOM 1312 C C . LEU A 1 172 ? -4.388 -21.483 -1.264 1.00 89.88 172 LEU A C 1
ATOM 1314 O O . LEU A 1 172 ? -4.074 -22.634 -0.973 1.00 89.88 172 LEU A O 1
ATOM 1318 N N . GLY A 1 173 ? -5.309 -20.784 -0.594 1.00 85.06 173 GLY A N 1
ATOM 1319 C CA . GLY A 1 173 ? -6.008 -21.286 0.587 1.00 85.06 173 GLY A CA 1
ATOM 1320 C C . GLY A 1 173 ? -5.046 -21.574 1.736 1.00 85.06 173 GLY A C 1
ATOM 1321 O O . GLY A 1 173 ? -5.186 -22.595 2.402 1.00 85.06 173 GLY A O 1
ATOM 1322 N N . LEU A 1 174 ? -4.017 -20.739 1.894 1.00 85.94 174 LEU A N 1
ATOM 1323 C CA . LEU A 1 174 ? -2.986 -20.918 2.919 1.00 85.94 174 LEU A CA 1
ATOM 1324 C C . LEU A 1 174 ? -3.354 -20.249 4.245 1.00 85.94 174 LEU A C 1
ATOM 1326 O O . LEU A 1 174 ? -2.605 -20.398 5.207 1.00 85.94 174 LEU A O 1
ATOM 1330 N N . LYS A 1 175 ? -4.464 -19.503 4.302 1.00 80.5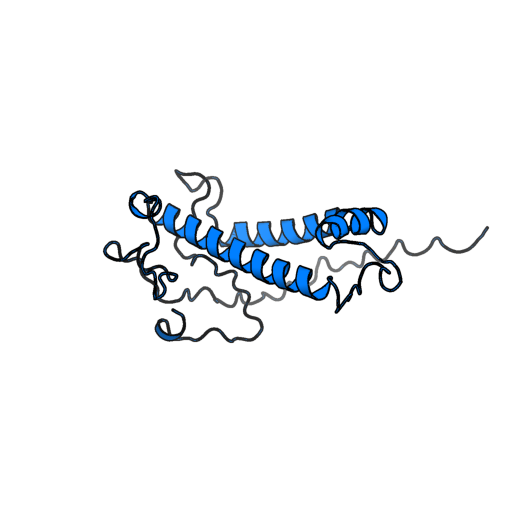6 175 LYS A N 1
ATOM 1331 C CA . LYS A 1 175 ? -4.954 -18.908 5.544 1.00 80.56 175 LYS A CA 1
ATOM 1332 C C . LYS A 1 175 ? -5.301 -20.020 6.553 1.00 80.56 175 LYS A C 1
ATOM 1334 O O . LYS A 1 175 ? -6.169 -20.837 6.246 1.00 80.56 175 LYS A O 1
ATOM 1339 N N . PRO A 1 176 ? -4.650 -20.061 7.731 1.00 79.38 176 PRO A N 1
ATOM 1340 C CA . PRO A 1 176 ? -5.021 -20.991 8.790 1.00 79.38 176 PRO A CA 1
ATOM 1341 C C . PRO A 1 176 ? -6.392 -20.626 9.376 1.00 79.38 176 PRO A C 1
ATOM 1343 O O . PRO A 1 176 ? -6.777 -19.455 9.403 1.00 79.38 176 PRO A O 1
ATOM 1346 N N . ASP A 1 177 ? -7.119 -21.641 9.847 1.00 74.94 177 ASP A N 1
ATOM 1347 C CA . ASP A 1 177 ? -8.432 -21.474 10.487 1.00 74.94 177 ASP A CA 1
ATOM 1348 C C . ASP A 1 177 ? -8.313 -20.993 11.949 1.00 74.94 177 ASP A C 1
ATOM 1350 O O . ASP A 1 177 ? -9.274 -20.461 12.507 1.00 74.94 177 ASP A O 1
ATOM 1354 N N . ASP A 1 178 ? -7.147 -21.189 12.578 1.00 74.62 178 ASP A N 1
ATOM 1355 C CA . ASP A 1 178 ? -6.883 -20.814 13.969 1.00 74.62 178 ASP A CA 1
ATOM 1356 C C . ASP A 1 178 ? -6.309 -19.394 14.083 1.00 74.62 178 ASP A C 1
ATOM 1358 O O . ASP A 1 178 ? -5.411 -19.001 13.336 1.00 74.62 178 ASP A O 1
ATOM 1362 N N . ALA A 1 179 ? -6.819 -18.619 15.043 1.00 68.50 179 ALA A N 1
ATOM 1363 C CA . ALA A 1 179 ? -6.424 -17.225 15.233 1.00 68.50 179 ALA A CA 1
ATOM 1364 C C . ALA A 1 179 ? -5.010 -17.095 15.819 1.00 68.50 179 ALA A C 1
ATOM 1366 O O . ALA A 1 179 ? -4.291 -16.170 15.450 1.00 68.50 179 ALA A O 1
ATOM 1367 N N . ASP A 1 180 ? -4.597 -18.035 16.673 1.00 71.88 180 ASP A N 1
ATOM 1368 C CA . ASP A 1 180 ? -3.266 -18.032 17.294 1.00 71.88 180 ASP A CA 1
ATOM 1369 C C . ASP A 1 180 ? -2.156 -18.408 16.296 1.00 71.88 180 ASP A C 1
ATOM 1371 O O . ASP A 1 180 ? -1.011 -18.006 16.466 1.00 71.88 180 ASP A O 1
ATOM 1375 N N . GLU A 1 181 ? -2.476 -19.169 15.244 1.00 71.88 181 GLU A N 1
ATOM 1376 C CA . GLU A 1 181 ? -1.540 -19.450 14.143 1.00 71.88 181 GLU A CA 1
ATOM 1377 C C . GLU A 1 181 ? -1.484 -18.293 13.133 1.00 71.88 181 GLU A C 1
ATOM 1379 O O . GLU A 1 181 ? -0.505 -18.133 12.402 1.00 71.88 181 GLU A O 1
ATOM 1384 N N . PHE A 1 182 ? -2.536 -17.473 13.090 1.00 71.38 182 PHE A N 1
ATOM 1385 C CA . PHE A 1 182 ? -2.606 -16.313 12.213 1.00 71.38 182 PHE A CA 1
ATOM 1386 C C . PHE A 1 182 ? -1.825 -15.099 12.752 1.00 71.38 182 PHE A C 1
ATOM 1388 O O . PHE A 1 182 ? -1.336 -14.303 11.943 1.00 71.38 182 PHE A O 1
ATOM 1395 N N . PHE A 1 183 ? -1.730 -14.933 14.078 1.00 68.38 183 PHE A N 1
ATOM 1396 C CA . PHE A 1 183 ? -1.154 -13.751 14.740 1.00 68.38 183 PHE A CA 1
ATOM 1397 C C . PHE A 1 183 ? 0.248 -13.948 15.326 1.00 68.38 183 PHE A C 1
ATOM 1399 O O . PHE A 1 183 ? 0.562 -15.041 15.837 1.00 68.38 183 PHE A O 1
#

Sequence (183 aa):
MKLIIAALSAVGVSAFAPSSKVTKSTALDAVNWTPDESAFAYGLPGSLSPVNEFDPLGFAGEADLNTMKKYREAETMHGRVAMLAAIGMLVTEEPIEYHPLFEAYNKDIGPAIRHLDEVRATSPFFFEILGLIIGSLELQRALVGFKAPGDNDKFQDLNEDYFPGDVGFDPLGLKPDDADEFF

Radius of gyration: 22.61 Å; chains: 1; bounding box: 51×33×78 Å

Foldseek 3Di:
DDDDDPDPDDPPPPVDDPPPPPPPPCPLPPQPQDFCPVDQLSPDDDQDPPRGNDDPPCPRVPDDNQRSLVVLLVVLVVVVVVVVVVVVQVCCDPPNVDDDPQPCPPPCQDHPVSVVVVCCVRPVCPVVVVCVVVVVLVVLQCVQFFDDVPPDPDPTGGDPSDGRPCPVPDPPPPDDPHNVVVD